Protein AF-0000000068024064 (afdb_homodimer)

InterPro domains:
  IPR000999 Ribonuclease III domain [PS50142] (36-154)
  IPR000999 Ribonuclease III domain [SM00535] (51-174)
  IPR036389 Ribonuclease III, endonuclease domain superfamily [G3DSA:1.10.1520.10] (34-170)
  IPR036389 Ribonuclease III, endonuclease domain superfamily [SSF69065] (30-166)

Nearest PDB structures (foldseek):
  9h4a-assembly1_B  TM=9.787E-01  e=4.743E-10  Arabidopsis thaliana
  7r97-assembly1_B  TM=9.201E-01  e=1.479E-05  Escherichia coli K-12
  3o2r-assembly2_D  TM=9.451E-01  e=2.773E-05  Campylobacter jejuni subsp. jejuni NCTC 11168 = ATCC 700819
  3n3w-assembly1_B  TM=8.745E-01  e=3.531E-05  Campylobacter jejuni subsp. jejuni NCTC 11168 = ATCC 700819
  9asq-assembly1_A  TM=8.876E-01  e=2.370E-03  Homo sapiens

Structure (mmCIF, N/CA/C/O backbone):
data_AF-0000000068024064-model_v1
#
loop_
_entity.id
_entity.type
_entity.pdbx_description
1 polymer 'RNase III domain-containing protein'
#
loop_
_atom_site.group_PDB
_atom_site.id
_atom_site.type_symbol
_atom_site.label_atom_id
_atom_site.label_alt_id
_atom_site.label_comp_id
_atom_site.label_asym_id
_atom_site.label_entity_id
_atom_site.label_seq_id
_atom_site.pdbx_PDB_ins_code
_atom_site.Cartn_x
_atom_site.Cartn_y
_atom_site.Cartn_z
_atom_site.occupancy
_atom_site.B_iso_or_equiv
_atom_site.auth_seq_id
_atom_site.auth_comp_id
_atom_site.auth_asym_id
_atom_site.auth_atom_id
_atom_site.pdbx_PDB_model_num
ATOM 1 N N . MET A 1 1 ? 85.125 -60.031 -12.445 1 36.28 1 MET A N 1
ATOM 2 C CA . MET A 1 1 ? 84.125 -59.438 -13.328 1 36.28 1 MET A CA 1
ATOM 3 C C . MET A 1 1 ? 82.938 -58.875 -12.523 1 36.28 1 MET A C 1
ATOM 5 O O . MET A 1 1 ? 82.438 -59.531 -11.625 1 36.28 1 MET A O 1
ATOM 9 N N . ALA A 1 2 ? 82.812 -57.469 -12.523 1 50.16 2 ALA A N 1
ATOM 10 C CA . ALA A 1 2 ? 82 -56.5 -11.805 1 50.16 2 ALA A CA 1
ATOM 11 C C . ALA A 1 2 ? 80.5 -56.781 -12.023 1 50.16 2 ALA A C 1
ATOM 13 O O . ALA A 1 2 ? 80.062 -57 -13.156 1 50.16 2 ALA A O 1
ATOM 14 N N . PRO A 1 3 ? 79.812 -57.406 -11.039 1 52.31 3 PRO A N 1
ATOM 15 C CA . PRO A 1 3 ? 78.375 -57.781 -11.289 1 52.31 3 PRO A CA 1
ATOM 16 C C . PRO A 1 3 ? 77.562 -56.625 -11.773 1 52.31 3 PRO A C 1
ATOM 18 O O . PRO A 1 3 ? 77.812 -55.469 -11.414 1 52.31 3 PRO A O 1
ATOM 21 N N . PRO A 1 4 ? 76.938 -56.688 -12.969 1 53.16 4 PRO A N 1
ATOM 22 C CA . PRO A 1 4 ? 76.312 -55.531 -13.547 1 53.16 4 PRO A CA 1
ATOM 23 C C . PRO A 1 4 ? 75.188 -54.969 -12.641 1 53.16 4 PRO A C 1
ATOM 25 O O . PRO A 1 4 ? 74.625 -55.688 -11.797 1 53.16 4 PRO A O 1
ATOM 28 N N . PRO A 1 5 ? 75 -53.625 -12.508 1 53.84 5 PRO A N 1
ATOM 29 C CA . PRO A 1 5 ? 74.125 -52.906 -11.602 1 53.84 5 PRO A CA 1
ATOM 30 C C . PRO A 1 5 ? 72.688 -53.219 -11.844 1 53.84 5 PRO A C 1
ATOM 32 O O . PRO A 1 5 ? 72.312 -53.625 -12.945 1 53.84 5 PRO A O 1
ATOM 35 N N . PRO A 1 6 ? 71.875 -53.469 -10.766 1 49.31 6 PRO A N 1
ATOM 36 C CA . PRO A 1 6 ? 70.5 -53.875 -10.867 1 49.31 6 PRO A CA 1
ATOM 37 C C . PRO A 1 6 ? 69.688 -52.875 -11.672 1 49.31 6 PRO A C 1
ATOM 39 O O . PRO A 1 6 ? 70 -51.719 -11.742 1 49.31 6 PRO A O 1
ATOM 42 N N . ALA A 1 7 ? 68.812 -53.344 -12.617 1 45.72 7 ALA A N 1
ATOM 43 C CA . ALA A 1 7 ? 67.938 -52.656 -13.57 1 45.72 7 ALA A CA 1
ATOM 44 C C . ALA A 1 7 ? 66.938 -51.781 -12.852 1 45.72 7 ALA A C 1
ATOM 46 O O . ALA A 1 7 ? 66.375 -52.188 -11.82 1 45.72 7 ALA A O 1
ATOM 47 N N . THR A 1 8 ? 67.062 -50.469 -12.938 1 46.19 8 THR A N 1
ATOM 48 C CA . THR A 1 8 ? 66.125 -49.438 -12.414 1 46.19 8 THR A CA 1
ATOM 49 C C . THR A 1 8 ? 64.75 -49.594 -12.945 1 46.19 8 THR A C 1
ATOM 51 O O . THR A 1 8 ? 64.5 -49.625 -14.156 1 46.19 8 THR A O 1
ATOM 54 N N . THR A 1 9 ? 63.844 -50.375 -12.266 1 42.69 9 THR A N 1
ATOM 55 C CA . THR A 1 9 ? 62.438 -50.531 -12.641 1 42.69 9 THR A CA 1
ATOM 56 C C . THR A 1 9 ? 61.75 -49.156 -12.703 1 42.69 9 THR A C 1
ATOM 58 O O . THR A 1 9 ? 61.781 -48.406 -11.742 1 42.69 9 THR A O 1
ATOM 61 N N . THR A 1 10 ? 61.625 -48.531 -13.867 1 42.56 10 THR A N 1
ATOM 62 C CA . THR A 1 10 ? 60.875 -47.312 -14.133 1 42.56 10 THR A CA 1
ATOM 63 C C . THR A 1 10 ? 59.406 -47.5 -13.805 1 42.56 10 THR A C 1
ATOM 65 O O . THR A 1 10 ? 58.75 -48.375 -14.344 1 42.56 10 THR A O 1
ATOM 68 N N . LEU A 1 11 ? 58.938 -47.094 -12.609 1 42.16 11 LEU A N 1
ATOM 69 C CA . LEU A 1 11 ? 57.531 -47.062 -12.203 1 42.16 11 LEU A CA 1
ATOM 70 C C . LEU A 1 11 ? 56.719 -46.188 -13.148 1 42.16 11 LEU A C 1
ATOM 72 O O . LEU A 1 11 ? 57 -45 -13.281 1 42.16 11 LEU A O 1
ATOM 76 N N . ALA A 1 12 ? 56.031 -46.719 -14.141 1 40.91 12 ALA A N 1
ATOM 77 C CA . ALA A 1 12 ? 55.062 -46 -14.992 1 40.91 12 ALA A CA 1
ATOM 78 C C . ALA A 1 12 ? 53.906 -45.438 -14.164 1 40.91 12 ALA A C 1
ATOM 80 O O . ALA A 1 12 ? 53.188 -46.188 -13.492 1 40.91 12 ALA A O 1
ATOM 81 N N . ALA A 1 13 ? 53.969 -44.156 -13.672 1 41.28 13 ALA A N 1
ATOM 82 C CA . ALA A 1 13 ? 52.844 -43.469 -13.062 1 41.28 13 ALA A CA 1
ATOM 83 C C . ALA A 1 13 ? 51.656 -43.375 -14.023 1 41.28 13 ALA A C 1
ATOM 85 O O . ALA A 1 13 ? 51.75 -42.75 -15.078 1 41.28 13 ALA A O 1
ATOM 86 N N . ALA A 1 14 ? 50.781 -44.406 -14.047 1 42.81 14 ALA A N 1
ATOM 87 C CA . ALA A 1 14 ? 49.5 -44.281 -14.766 1 42.81 14 ALA A CA 1
ATOM 88 C C . ALA A 1 14 ? 48.75 -43.031 -14.281 1 42.81 14 ALA A C 1
ATOM 90 O O . ALA A 1 14 ? 48.438 -42.938 -13.094 1 42.81 14 ALA A O 1
ATOM 91 N N . LEU A 1 15 ? 48.844 -41.844 -14.922 1 43.59 15 LEU A N 1
ATOM 92 C CA . LEU A 1 15 ? 48.031 -40.656 -14.742 1 43.59 15 LEU A CA 1
ATOM 93 C C . LEU A 1 15 ? 46.531 -41 -14.898 1 43.59 15 LEU A C 1
ATOM 95 O O . LEU A 1 15 ? 46.094 -41.375 -15.992 1 43.59 15 LEU A O 1
ATOM 99 N N . LEU A 1 16 ? 45.906 -41.625 -13.891 1 42.72 16 LEU A N 1
ATOM 100 C CA . LEU A 1 16 ? 44.438 -41.75 -13.883 1 42.72 16 LEU A CA 1
ATOM 101 C C . LEU A 1 16 ? 43.781 -40.406 -14.125 1 42.72 16 LEU A C 1
ATOM 103 O O . LEU A 1 16 ? 43.906 -39.5 -13.289 1 42.72 16 LEU A O 1
ATOM 107 N N . ILE A 1 17 ? 43.688 -39.938 -15.359 1 45.38 17 ILE A N 1
ATOM 108 C CA . ILE A 1 17 ? 42.844 -38.812 -15.695 1 45.38 17 ILE A CA 1
ATOM 109 C C . ILE A 1 17 ? 41.438 -39.031 -15.133 1 45.38 17 ILE A C 1
ATOM 111 O O . ILE A 1 17 ? 40.719 -39.938 -15.578 1 45.38 17 ILE A O 1
ATOM 115 N N . LEU A 1 18 ? 41.219 -38.812 -13.859 1 46.44 18 LEU A N 1
ATOM 116 C CA . LEU A 1 18 ? 39.844 -38.688 -13.375 1 46.44 18 LEU A CA 1
ATOM 117 C C . LEU A 1 18 ? 39.062 -37.75 -14.281 1 46.44 18 LEU A C 1
ATOM 119 O O . LEU A 1 18 ? 39.312 -36.531 -14.305 1 46.44 18 LEU A O 1
ATOM 123 N N . VAL A 1 19 ? 38.625 -38.188 -15.445 1 44.69 19 VAL A N 1
ATOM 124 C CA . VAL A 1 19 ? 37.594 -37.438 -16.156 1 44.69 19 VAL A CA 1
ATOM 125 C C . VAL A 1 19 ? 36.438 -37.094 -15.219 1 44.69 19 VAL A C 1
ATOM 127 O O . VAL A 1 19 ? 35.781 -37.969 -14.688 1 44.69 19 VAL A O 1
ATOM 130 N N . SER A 1 20 ? 36.594 -36.062 -14.43 1 45.81 20 SER A N 1
ATOM 131 C CA . SER A 1 20 ? 35.375 -35.5 -13.812 1 45.81 20 SER A CA 1
ATOM 132 C C . SER A 1 20 ? 34.219 -35.469 -14.805 1 45.81 20 SER A C 1
ATOM 134 O O . SER A 1 20 ? 34.25 -34.688 -15.758 1 45.81 20 SER A O 1
ATOM 136 N N . VAL A 1 21 ? 33.688 -36.531 -15.094 1 42.31 21 VAL A N 1
ATOM 137 C CA . VAL A 1 21 ? 32.375 -36.438 -15.719 1 42.31 21 VAL A CA 1
ATOM 138 C C . VAL A 1 21 ? 31.516 -35.438 -14.938 1 42.31 21 VAL A C 1
ATOM 140 O O . VAL A 1 21 ? 31.172 -35.688 -13.781 1 42.31 21 VAL A O 1
ATOM 143 N N . SER A 1 22 ? 31.812 -34.156 -15.141 1 44.47 22 SER A N 1
ATOM 144 C CA . SER A 1 22 ? 30.734 -33.281 -14.734 1 44.47 22 SER A CA 1
ATOM 145 C C . SER A 1 22 ? 29.375 -33.844 -15.164 1 44.47 22 SER A C 1
ATOM 147 O O . SER A 1 22 ? 29.094 -33.969 -16.359 1 44.47 22 SER A O 1
ATOM 149 N N . LEU A 1 23 ? 28.969 -34.844 -14.547 1 41.91 23 LEU A N 1
ATOM 150 C CA . LEU A 1 23 ? 27.547 -35.094 -14.719 1 41.91 23 LEU A CA 1
ATOM 151 C C . LEU A 1 23 ? 26.766 -33.781 -14.773 1 41.91 23 LEU A C 1
ATOM 153 O O . LEU A 1 23 ? 26.531 -33.156 -13.742 1 41.91 23 LEU A O 1
ATOM 157 N N . ALA A 1 24 ? 26.984 -33 -15.711 1 45.25 24 ALA A N 1
ATOM 158 C CA . ALA A 1 24 ? 25.891 -32.062 -16.016 1 45.25 24 ALA A CA 1
ATOM 159 C C . ALA A 1 24 ? 24.531 -32.75 -15.93 1 45.25 24 ALA A C 1
ATOM 161 O O . ALA A 1 24 ? 24.156 -33.5 -16.828 1 45.25 24 ALA A O 1
ATOM 162 N N . THR A 1 25 ? 24.188 -33.406 -14.969 1 44.22 25 THR A N 1
ATOM 163 C CA . THR A 1 25 ? 22.766 -33.688 -14.945 1 44.22 25 THR A CA 1
ATOM 164 C C . THR A 1 25 ? 21.969 -32.469 -15.469 1 44.22 25 THR A C 1
ATOM 166 O O . THR A 1 25 ? 21.953 -31.422 -14.852 1 44.22 25 THR A O 1
ATOM 169 N N . GLY A 1 26 ? 22.109 -32.031 -16.641 1 47.12 26 GLY A N 1
ATOM 170 C CA . GLY A 1 26 ? 21.172 -31.141 -17.328 1 47.12 26 GLY A CA 1
ATOM 171 C C . GLY A 1 26 ? 19.75 -31.266 -16.844 1 47.12 26 GLY A C 1
ATOM 172 O O . GLY A 1 26 ? 18.953 -32.031 -17.406 1 47.12 26 GLY A O 1
ATOM 173 N N . LEU A 1 27 ? 19.453 -31.469 -15.617 1 50.78 27 LEU A N 1
ATOM 174 C CA . LEU A 1 27 ? 18.062 -31.578 -15.164 1 50.78 27 LEU A CA 1
ATOM 175 C C . LEU A 1 27 ? 17.156 -30.688 -16 1 50.78 27 LEU A C 1
ATOM 177 O O . LEU A 1 27 ? 17.344 -29.469 -16.062 1 50.78 27 LEU A O 1
ATOM 181 N N . GLU A 1 28 ? 16.703 -31.062 -17.156 1 58.62 28 GLU A N 1
ATOM 182 C CA . GLU A 1 28 ? 15.688 -30.469 -18.016 1 58.62 28 GLU A CA 1
ATOM 183 C C . GLU A 1 28 ? 14.656 -29.703 -17.188 1 58.62 28 GLU A C 1
ATOM 185 O O . GLU A 1 28 ? 14.148 -30.219 -16.188 1 58.62 28 GLU A O 1
ATOM 190 N N . SER A 1 29 ? 14.711 -28.438 -17.266 1 77.44 29 SER A N 1
ATOM 191 C CA . SER A 1 29 ? 13.727 -27.578 -16.609 1 77.44 29 SER A CA 1
ATOM 192 C C . SER A 1 29 ? 12.305 -28.062 -16.891 1 77.44 29 SER A C 1
ATOM 194 O O . SER A 1 29 ? 11.984 -28.453 -18 1 77.44 29 SER A O 1
ATOM 196 N N . SER A 1 30 ? 11.477 -28.453 -15.961 1 88.19 30 SER A N 1
ATOM 197 C CA . SER A 1 30 ? 10.07 -28.828 -16.094 1 88.19 30 SER A CA 1
ATOM 198 C C . SER A 1 30 ? 9.289 -27.766 -16.875 1 88.19 30 SER A C 1
ATOM 200 O O . SER A 1 30 ? 9.75 -26.641 -17.031 1 88.19 30 SER A O 1
ATOM 202 N N . PRO A 1 31 ? 8.258 -28.172 -17.609 1 91.81 31 PRO A N 1
ATOM 203 C CA . PRO A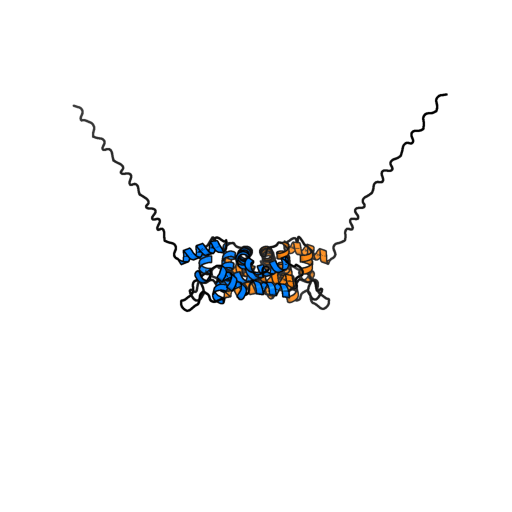 1 31 ? 7.414 -27.203 -18.297 1 91.81 31 PRO A CA 1
ATOM 204 C C . PRO A 1 31 ? 7.02 -26.031 -17.406 1 91.81 31 PRO A C 1
ATOM 206 O O . PRO A 1 31 ? 6.957 -24.891 -17.875 1 91.81 31 PRO A O 1
ATOM 209 N N . PHE A 1 32 ? 6.773 -26.344 -16.156 1 93.81 32 PHE A N 1
ATOM 210 C CA . PHE A 1 32 ? 6.438 -25.281 -15.203 1 93.81 32 PHE A CA 1
ATOM 211 C C . PHE A 1 32 ? 7.613 -24.344 -15.016 1 93.81 32 PHE A C 1
ATOM 213 O O . PHE A 1 32 ? 7.441 -23.109 -15.008 1 93.81 32 PHE A O 1
ATOM 220 N N . ASP A 1 33 ? 8.844 -24.781 -14.898 1 93.5 33 ASP A N 1
ATOM 221 C CA . ASP A 1 33 ? 10.031 -23.953 -14.742 1 93.5 33 ASP A CA 1
ATOM 222 C C . ASP A 1 33 ? 10.273 -23.094 -15.969 1 93.5 33 ASP A C 1
ATOM 224 O O . ASP A 1 33 ? 10.672 -21.922 -15.852 1 93.5 33 ASP A O 1
ATOM 228 N N . ALA A 1 34 ? 9.992 -23.672 -17.078 1 94.62 34 ALA A N 1
ATOM 229 C CA . ALA A 1 34 ? 10.141 -22.922 -18.312 1 94.62 34 ALA A CA 1
ATOM 230 C C . ALA A 1 34 ? 9.109 -21.797 -18.406 1 94.62 34 ALA A C 1
ATOM 232 O O . ALA A 1 34 ? 9.422 -20.703 -18.859 1 94.62 34 ALA A O 1
ATOM 233 N N . ALA A 1 35 ? 7.918 -22.109 -18 1 95.88 35 ALA A N 1
ATOM 234 C CA . ALA A 1 35 ? 6.859 -21.109 -17.984 1 95.88 35 ALA A CA 1
ATOM 235 C C . ALA A 1 35 ? 7.191 -19.969 -17.031 1 95.88 35 ALA A C 1
ATOM 237 O O . ALA A 1 35 ? 6.941 -18.797 -17.344 1 95.88 35 ALA A O 1
ATOM 238 N N . LEU A 1 36 ? 7.797 -20.297 -15.898 1 97 36 LEU A N 1
ATOM 239 C CA . LEU A 1 36 ? 8.203 -19.281 -14.93 1 97 36 LEU A CA 1
ATOM 240 C C . LEU A 1 36 ? 9.297 -18.391 -15.508 1 97 36 LEU A C 1
ATOM 242 O O . LEU A 1 36 ? 9.289 -17.172 -15.297 1 97 36 LEU A O 1
ATOM 246 N N . ALA A 1 37 ? 10.219 -18.984 -16.219 1 95.38 37 ALA A N 1
ATOM 247 C CA . ALA A 1 37 ? 11.297 -18.219 -16.844 1 95.38 37 ALA A CA 1
ATOM 248 C C . ALA A 1 37 ? 10.742 -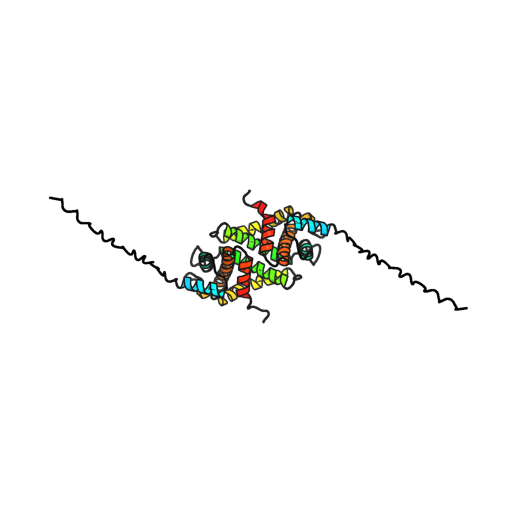17.25 -17.875 1 95.38 37 ALA A C 1
ATOM 250 O O . ALA A 1 37 ? 11.172 -16.094 -17.938 1 95.38 37 ALA A O 1
ATOM 251 N N . ALA A 1 38 ? 9.82 -17.734 -18.641 1 95.44 38 ALA A N 1
ATOM 252 C CA . ALA A 1 38 ? 9.188 -16.891 -19.641 1 95.44 38 ALA A CA 1
ATOM 253 C C . ALA A 1 38 ? 8.43 -15.734 -19 1 95.44 38 ALA A C 1
ATOM 255 O O . ALA A 1 38 ? 8.438 -14.609 -19.516 1 95.44 38 ALA A O 1
ATOM 256 N N . LEU A 1 39 ? 7.781 -16 -17.891 1 96.5 39 LEU A N 1
ATOM 257 C CA . LEU A 1 39 ? 7.023 -14.984 -17.172 1 96.5 39 LEU A CA 1
ATOM 258 C C . LEU A 1 39 ? 7.941 -13.875 -16.656 1 96.5 39 LEU A C 1
ATOM 260 O O . LEU A 1 39 ? 7.594 -12.695 -16.734 1 96.5 39 LEU A O 1
ATOM 264 N N . GLN A 1 40 ? 9.117 -14.227 -16.156 1 97 40 GLN A N 1
ATOM 265 C CA . GLN A 1 40 ? 10.086 -13.242 -15.695 1 97 40 GLN A CA 1
ATOM 266 C C . GLN A 1 40 ? 10.453 -12.266 -16.812 1 97 40 GLN A C 1
ATOM 268 O O . GLN A 1 40 ? 10.594 -11.062 -16.578 1 97 40 GLN A O 1
ATOM 273 N N . GLY A 1 41 ? 10.57 -12.828 -18.031 1 94.56 41 GLY A N 1
ATOM 274 C CA . GLY A 1 41 ? 10.82 -11.977 -19.188 1 94.56 41 GLY A CA 1
ATOM 275 C C . GLY A 1 41 ? 9.68 -11.023 -19.484 1 94.56 41 GLY A C 1
ATOM 276 O O . GLY A 1 41 ? 9.914 -9.844 -19.766 1 94.56 41 GLY A O 1
ATOM 277 N N . ARG A 1 42 ? 8.477 -11.422 -19.359 1 93.62 42 ARG A N 1
ATOM 278 C CA . ARG A 1 42 ? 7.289 -10.625 -19.672 1 93.62 42 ARG A CA 1
ATOM 279 C C . ARG A 1 42 ? 7.105 -9.508 -18.656 1 93.62 42 ARG A C 1
ATOM 281 O O . ARG A 1 42 ? 6.664 -8.406 -19.016 1 93.62 42 ARG A O 1
ATOM 288 N N . ILE A 1 43 ? 7.465 -9.781 -17.375 1 94.38 43 ILE A N 1
ATOM 289 C CA . ILE A 1 43 ? 7.203 -8.781 -16.344 1 94.38 43 ILE A CA 1
ATOM 290 C C . ILE A 1 43 ? 8.438 -7.898 -16.156 1 94.38 43 ILE A C 1
ATOM 292 O O . ILE A 1 43 ? 8.383 -6.891 -15.453 1 94.38 43 ILE A O 1
ATOM 296 N N . GLY A 1 44 ? 9.547 -8.266 -16.828 1 94.94 44 GLY A N 1
ATOM 297 C CA . GLY A 1 44 ? 10.758 -7.465 -16.766 1 94.94 44 GLY A CA 1
ATOM 298 C C . GLY A 1 44 ? 11.43 -7.492 -15.406 1 94.94 44 GLY A C 1
ATOM 299 O O . GLY A 1 44 ? 11.922 -6.469 -14.93 1 94.94 44 GLY A O 1
ATOM 300 N N . TYR A 1 45 ? 11.32 -8.602 -14.727 1 97.62 45 TYR A N 1
ATOM 301 C CA . TYR A 1 45 ? 11.922 -8.75 -13.406 1 97.62 45 TYR A CA 1
ATOM 302 C C . TYR A 1 45 ? 12.539 -10.141 -13.25 1 97.62 45 TYR A C 1
ATOM 304 O O . TYR A 1 45 ? 11.867 -11.148 -13.461 1 97.62 45 TYR A O 1
ATOM 312 N N . ALA A 1 46 ? 13.789 -10.203 -12.859 1 97.31 46 ALA A N 1
ATOM 313 C CA . ALA A 1 46 ? 14.492 -11.461 -12.609 1 97.31 46 ALA A CA 1
ATOM 314 C C . ALA A 1 46 ? 14.586 -11.742 -11.117 1 97.31 46 ALA A C 1
ATOM 316 O O . ALA A 1 46 ? 15.289 -11.039 -10.391 1 97.31 46 ALA A O 1
ATOM 317 N N . PHE A 1 47 ? 13.961 -12.797 -10.727 1 98 47 PHE A N 1
ATOM 318 C CA . PHE A 1 47 ? 13.914 -13.141 -9.305 1 98 47 PHE A CA 1
ATOM 319 C C . PHE A 1 47 ? 15.266 -13.656 -8.836 1 98 47 PHE A C 1
ATOM 321 O O . PHE A 1 47 ? 15.891 -14.477 -9.508 1 98 47 PHE A O 1
ATOM 328 N N . GLN A 1 48 ? 15.656 -13.195 -7.68 1 96.75 48 GLN A N 1
ATOM 329 C CA . GLN A 1 48 ? 16.812 -13.773 -6.992 1 96.75 48 GLN A CA 1
ATOM 330 C C . GLN A 1 48 ? 16.453 -15.117 -6.363 1 96.75 48 GLN A C 1
ATOM 332 O O . GLN A 1 48 ? 17.266 -16.047 -6.363 1 96.75 48 GLN A O 1
ATOM 337 N N . SER A 1 49 ? 15.242 -15.203 -5.824 1 94.19 49 SER A N 1
ATOM 338 C CA . SER A 1 49 ? 14.68 -16.438 -5.273 1 94.19 49 SER A CA 1
ATOM 339 C C . SER A 1 49 ? 13.531 -16.953 -6.133 1 94.19 49 SER A C 1
ATOM 341 O O . SER A 1 49 ? 12.375 -16.578 -5.922 1 94.19 49 SER A O 1
ATOM 343 N N . PRO A 1 50 ? 13.883 -17.891 -6.957 1 93.88 50 PRO A N 1
ATOM 344 C CA . PRO A 1 50 ? 12.836 -18.391 -7.852 1 93.88 50 PRO A CA 1
ATOM 345 C C . PRO A 1 50 ? 11.672 -19.016 -7.102 1 93.88 50 PRO A C 1
ATOM 347 O O . PRO A 1 50 ? 10.562 -19.125 -7.645 1 93.88 50 PRO A O 1
ATOM 350 N N . ASP A 1 51 ? 11.93 -19.406 -5.875 1 95.75 51 ASP A N 1
ATOM 351 C CA . ASP A 1 51 ? 10.891 -20.062 -5.086 1 95.75 51 ASP A CA 1
ATOM 352 C C . ASP A 1 51 ? 9.742 -19.094 -4.793 1 95.75 51 ASP A C 1
ATOM 354 O O . ASP A 1 51 ? 8.586 -19.516 -4.691 1 95.75 51 ASP A O 1
ATOM 358 N N . LEU A 1 52 ? 10.086 -17.812 -4.66 1 97.75 52 LEU A N 1
ATOM 359 C CA . LEU A 1 52 ? 9.047 -16.812 -4.465 1 97.75 52 LEU A CA 1
ATOM 360 C C . LEU A 1 52 ? 8.094 -16.781 -5.652 1 97.75 52 LEU A C 1
ATOM 362 O O . LEU A 1 52 ? 6.871 -16.719 -5.477 1 97.75 52 LEU A O 1
ATOM 366 N N . LEU A 1 53 ? 8.695 -16.859 -6.844 1 98.19 53 LEU A N 1
ATOM 367 C CA . LEU A 1 53 ? 7.879 -16.844 -8.055 1 98.19 53 LEU A CA 1
ATOM 368 C C . LEU A 1 53 ? 7.043 -18.109 -8.156 1 98.19 53 LEU A C 1
ATOM 370 O O . LEU A 1 53 ? 5.867 -18.062 -8.523 1 98.19 53 LEU A O 1
ATOM 374 N N . ARG A 1 54 ? 7.629 -19.219 -7.848 1 97.88 54 ARG A N 1
ATOM 375 C CA . ARG A 1 54 ? 6.91 -20.5 -7.84 1 97.88 54 ARG A CA 1
ATOM 376 C C . ARG A 1 54 ? 5.703 -20.438 -6.91 1 97.88 54 ARG A C 1
ATOM 378 O O . ARG A 1 54 ? 4.598 -20.828 -7.293 1 97.88 54 ARG A O 1
ATOM 385 N N . ARG A 1 55 ? 5.949 -19.922 -5.77 1 98.19 55 ARG A N 1
ATOM 386 C CA . ARG A 1 55 ? 4.879 -19.797 -4.785 1 98.19 55 ARG A CA 1
ATOM 387 C C . ARG A 1 55 ? 3.789 -18.859 -5.273 1 98.19 55 ARG A C 1
ATOM 389 O O . ARG A 1 55 ? 2.598 -19.141 -5.125 1 98.19 55 ARG A O 1
ATOM 396 N N . ALA A 1 56 ? 4.16 -17.75 -5.836 1 98.75 56 ALA A N 1
ATOM 397 C CA . ALA A 1 56 ? 3.207 -16.766 -6.348 1 98.75 56 ALA A CA 1
ATOM 398 C C . ALA A 1 56 ? 2.311 -17.375 -7.422 1 98.75 56 ALA A C 1
ATOM 400 O O . ALA A 1 56 ? 1.145 -16.984 -7.555 1 98.75 56 ALA A O 1
ATOM 401 N N . MET A 1 57 ? 2.875 -18.359 -8.141 1 98.75 57 MET A N 1
ATOM 402 C CA . MET A 1 57 ? 2.141 -18.969 -9.242 1 98.75 57 MET A CA 1
ATOM 403 C C . MET A 1 57 ? 1.504 -20.281 -8.805 1 98.75 57 MET A C 1
ATOM 405 O O . MET A 1 57 ? 1.205 -21.141 -9.641 1 98.75 57 MET A O 1
ATOM 409 N N . THR A 1 58 ? 1.332 -20.406 -7.566 1 98.69 58 THR A N 1
ATOM 410 C CA . THR A 1 58 ? 0.652 -21.562 -7.023 1 98.69 58 THR A CA 1
ATOM 411 C C . THR A 1 58 ? -0.611 -21.156 -6.273 1 98.69 58 THR A C 1
ATOM 413 O O . THR A 1 58 ? -0.542 -20.438 -5.281 1 98.69 58 THR A O 1
ATOM 416 N N . HIS A 1 59 ? -1.735 -21.562 -6.777 1 98.69 59 HIS A N 1
ATOM 417 C CA . HIS A 1 59 ? -3.027 -21.266 -6.164 1 98.69 59 HIS A CA 1
ATOM 418 C C . HIS A 1 59 ? -3.291 -22.188 -4.977 1 98.69 59 HIS A C 1
ATOM 420 O O . HIS A 1 59 ? -2.773 -23.312 -4.926 1 98.69 59 HIS A O 1
ATOM 426 N N . ALA A 1 60 ? -4.156 -21.734 -4.043 1 97.75 60 ALA A N 1
ATOM 427 C CA . ALA A 1 60 ? -4.438 -22.469 -2.811 1 97.75 60 ALA A CA 1
ATOM 428 C C . ALA A 1 60 ? -5.125 -23.797 -3.107 1 97.75 60 ALA A C 1
ATOM 430 O O . ALA A 1 60 ? -5.066 -24.719 -2.301 1 97.75 60 ALA A O 1
ATOM 431 N N . SER A 1 61 ? -5.832 -23.953 -4.254 1 97.88 61 SER A N 1
ATOM 432 C CA . SER A 1 61 ? -6.461 -25.203 -4.641 1 97.88 61 SER A CA 1
ATOM 433 C C . SER A 1 61 ? -5.422 -26.281 -4.934 1 97.88 61 SER A C 1
ATOM 435 O O . SER A 1 61 ? -5.727 -27.469 -4.887 1 97.88 61 SER A O 1
ATOM 437 N N . TYR A 1 62 ? -4.211 -25.875 -5.27 1 98 62 TYR A N 1
ATOM 438 C CA . TYR A 1 62 ? -3.158 -26.797 -5.688 1 98 62 TYR A CA 1
ATOM 439 C C . TYR A 1 62 ? -2.301 -27.219 -4.504 1 98 62 TYR A C 1
ATOM 441 O O . TYR A 1 62 ? -1.914 -28.375 -4.395 1 98 62 TYR A O 1
ATOM 449 N N . SER A 1 63 ? -2.012 -26.25 -3.654 1 96.94 63 SER A N 1
ATOM 450 C CA . SER A 1 63 ? -1.111 -26.516 -2.539 1 96.94 63 SER A CA 1
ATOM 451 C C . SER A 1 63 ? -1.373 -25.578 -1.374 1 96.94 63 SER A C 1
ATOM 453 O O . SER A 1 63 ? -1.821 -24.438 -1.576 1 96.94 63 SER A O 1
ATOM 455 N N . ARG A 1 64 ? -0.951 -25.984 -0.163 1 94.31 64 ARG A N 1
ATOM 456 C CA . ARG A 1 64 ? -1.007 -25.125 1.013 1 94.31 64 ARG A CA 1
ATOM 457 C C . ARG A 1 64 ? 0.078 -24.047 0.958 1 94.31 64 ARG A C 1
ATOM 459 O O . ARG A 1 64 ? -0.089 -22.953 1.511 1 94.31 64 ARG A O 1
ATOM 466 N N . GLU A 1 65 ? 1.17 -24.438 0.392 1 95.25 65 GLU A N 1
ATOM 467 C CA . GLU A 1 65 ? 2.209 -23.453 0.109 1 95.25 65 GLU A CA 1
ATOM 468 C C . GLU A 1 65 ? 1.887 -22.656 -1.151 1 95.25 65 GLU A C 1
ATOM 470 O O . GLU A 1 65 ? 2.225 -23.078 -2.26 1 95.25 65 GLU A O 1
ATOM 475 N N . ASN A 1 66 ? 1.144 -21.609 -0.997 1 98.12 66 ASN A N 1
ATOM 476 C CA . ASN A 1 66 ? 0.579 -20.875 -2.123 1 98.12 66 ASN A CA 1
ATOM 477 C C . ASN A 1 66 ? 0.839 -19.375 -2.002 1 98.12 66 ASN A C 1
ATOM 479 O O . ASN A 1 66 ? 1.57 -18.938 -1.111 1 98.12 66 ASN A O 1
ATOM 483 N N . GLY A 1 67 ? 0.245 -18.594 -2.877 1 98.44 67 GLY A N 1
ATOM 484 C CA . GLY A 1 67 ? 0.607 -17.203 -3.016 1 98.44 67 GLY A CA 1
ATOM 485 C C . GLY A 1 67 ? -0.3 -16.266 -2.234 1 98.44 67 GLY A C 1
ATOM 486 O O . GLY A 1 67 ? -0.208 -15.047 -2.367 1 98.44 67 GLY A O 1
ATOM 487 N N . ARG A 1 68 ? -1.176 -16.766 -1.351 1 98.69 68 ARG A N 1
ATOM 488 C CA . ARG A 1 68 ? -2.215 -15.953 -0.734 1 98.69 68 ARG A CA 1
ATOM 489 C C . ARG A 1 68 ? -1.607 -14.875 0.154 1 98.69 68 ARG A C 1
ATOM 491 O O . ARG A 1 68 ? -2.078 -13.734 0.164 1 98.69 68 ARG A O 1
ATOM 498 N N . ALA A 1 69 ? -0.583 -15.266 0.925 1 98.69 69 ALA A N 1
ATOM 499 C CA . ALA A 1 69 ? 0.062 -14.281 1.794 1 98.69 69 ALA A CA 1
ATOM 500 C C . ALA A 1 69 ? 0.771 -13.211 0.975 1 98.69 69 ALA A C 1
ATOM 502 O O . ALA A 1 69 ? 0.705 -12.023 1.306 1 98.69 69 ALA A O 1
ATOM 503 N N . LEU A 1 70 ? 1.413 -13.578 -0.096 1 98.88 70 LEU A N 1
ATOM 504 C CA . LEU A 1 70 ? 2.072 -12.648 -1.002 1 98.88 70 LEU A CA 1
ATOM 505 C C . LEU A 1 70 ? 1.062 -11.703 -1.641 1 98.88 70 LEU A C 1
ATOM 507 O O . LEU A 1 70 ? 1.36 -10.523 -1.867 1 98.88 70 LEU A O 1
ATOM 511 N N . ALA A 1 71 ? -0.149 -12.227 -1.901 1 98.94 71 ALA A N 1
ATOM 512 C CA . ALA A 1 71 ? -1.188 -11.43 -2.547 1 98.94 71 ALA A CA 1
ATOM 513 C C . ALA A 1 71 ? -1.653 -10.297 -1.638 1 98.94 71 ALA A C 1
ATOM 515 O O . ALA A 1 71 ? -2.033 -9.219 -2.115 1 98.94 71 ALA A O 1
ATOM 516 N N . VAL A 1 72 ? -1.577 -10.5 -0.325 1 98.81 72 VAL A N 1
ATOM 517 C CA . VAL A 1 72 ? -1.923 -9.445 0.62 1 98.81 72 VAL A CA 1
ATOM 518 C C . VAL A 1 72 ? -1.002 -8.25 0.413 1 98.81 72 VAL A C 1
ATOM 520 O O . VAL A 1 72 ? -1.47 -7.117 0.26 1 98.81 72 VAL A O 1
ATOM 523 N N . LEU A 1 73 ? 0.253 -8.555 0.372 1 98.75 73 LEU A N 1
ATOM 524 C CA . LEU A 1 73 ? 1.251 -7.516 0.138 1 98.75 73 LEU A CA 1
ATOM 525 C C . LEU A 1 73 ? 1.081 -6.898 -1.247 1 98.75 73 LEU A C 1
ATOM 527 O O . LEU A 1 73 ? 1.121 -5.676 -1.396 1 98.75 73 LEU A O 1
ATOM 531 N N . GLY A 1 74 ? 0.888 -7.723 -2.242 1 98.81 74 GLY A N 1
ATOM 532 C CA . GLY A 1 74 ? 0.751 -7.242 -3.607 1 98.81 74 GLY A CA 1
ATOM 533 C C . GLY A 1 74 ? -0.41 -6.285 -3.789 1 98.81 74 GLY A C 1
ATOM 534 O O . GLY A 1 74 ? -0.297 -5.293 -4.516 1 98.81 74 GLY A O 1
ATOM 535 N N . LEU A 1 75 ? -1.507 -6.602 -3.127 1 98.62 75 LEU A N 1
ATOM 536 C CA . LEU A 1 75 ? -2.67 -5.727 -3.217 1 98.62 75 LEU A CA 1
ATOM 537 C C . LEU A 1 75 ? -2.377 -4.367 -2.588 1 98.62 75 LEU A C 1
ATOM 539 O O . LEU A 1 75 ? -2.658 -3.328 -3.189 1 98.62 75 LEU A O 1
ATOM 543 N N . ALA A 1 76 ? -1.818 -4.375 -1.425 1 98.5 76 ALA A N 1
ATOM 544 C CA . ALA A 1 76 ? -1.495 -3.127 -0.737 1 98.5 76 ALA A CA 1
ATOM 545 C C . ALA A 1 76 ? -0.51 -2.291 -1.549 1 98.5 76 ALA A C 1
ATOM 547 O O . ALA A 1 76 ? -0.66 -1.072 -1.654 1 98.5 76 ALA A O 1
ATOM 548 N N . ALA A 1 77 ? 0.471 -2.939 -2.139 1 98.69 77 ALA A N 1
ATOM 549 C CA . ALA A 1 77 ? 1.466 -2.244 -2.951 1 98.69 77 ALA A CA 1
ATOM 550 C C . ALA A 1 77 ? 0.829 -1.636 -4.199 1 98.69 77 ALA A C 1
ATOM 552 O O . ALA A 1 77 ? 1.151 -0.508 -4.578 1 98.69 77 ALA A O 1
ATOM 553 N N . ALA A 1 78 ? -0.065 -2.35 -4.816 1 98.56 78 ALA A N 1
ATOM 554 C CA . ALA A 1 78 ? -0.747 -1.853 -6.008 1 98.56 78 ALA A CA 1
ATOM 555 C C . ALA A 1 78 ? -1.619 -0.645 -5.68 1 98.56 78 ALA A C 1
ATOM 557 O O . ALA A 1 78 ? -1.646 0.333 -6.43 1 98.56 78 ALA A O 1
ATOM 558 N N . GLU A 1 79 ? -2.303 -0.738 -4.562 1 98.38 79 GLU A N 1
ATOM 559 C CA . GLU A 1 79 ? -3.154 0.37 -4.145 1 98.38 79 GLU A CA 1
ATOM 560 C C . GLU A 1 79 ? -2.328 1.617 -3.84 1 98.38 79 GLU A C 1
ATOM 562 O O . GLU A 1 79 ? -2.703 2.727 -4.227 1 98.38 79 GLU A O 1
ATOM 567 N N . SER A 1 80 ? -1.244 1.402 -3.164 1 98.5 80 SER A N 1
ATOM 568 C CA . SER A 1 80 ? -0.344 2.51 -2.861 1 98.5 80 SER A CA 1
ATOM 569 C C . SER A 1 80 ? 0.215 3.133 -4.137 1 98.5 80 SER A C 1
ATOM 571 O O . SER A 1 80 ? 0.275 4.355 -4.262 1 98.5 80 SER A O 1
ATOM 573 N N . ALA A 1 81 ? 0.58 2.312 -5.062 1 98.31 81 ALA A N 1
ATOM 574 C CA . ALA A 1 81 ? 1.112 2.783 -6.336 1 98.31 81 ALA A CA 1
ATOM 575 C C . ALA A 1 81 ? 0.072 3.602 -7.098 1 98.31 81 ALA A C 1
ATOM 577 O O . ALA A 1 81 ? 0.383 4.668 -7.633 1 98.31 81 ALA A O 1
ATOM 578 N N . ALA A 1 82 ? -1.129 3.119 -7.117 1 97.94 82 ALA A N 1
ATOM 579 C CA . ALA A 1 82 ? -2.209 3.791 -7.836 1 97.94 82 ALA A CA 1
ATOM 580 C C . ALA A 1 82 ? -2.541 5.137 -7.191 1 97.94 82 ALA A C 1
ATOM 582 O O . ALA A 1 82 ? -2.732 6.133 -7.891 1 97.94 82 ALA A O 1
ATOM 583 N N . ALA A 1 83 ? -2.602 5.141 -5.883 1 98.44 83 ALA A N 1
ATOM 584 C CA . ALA A 1 83 ? -2.873 6.387 -5.168 1 98.44 83 ALA A CA 1
ATOM 585 C C . ALA A 1 83 ? -1.767 7.41 -5.414 1 98.44 83 ALA A C 1
ATOM 587 O O . ALA A 1 83 ? -2.043 8.594 -5.637 1 98.44 83 ALA A O 1
ATOM 588 N N . LEU A 1 84 ? -0.546 6.965 -5.367 1 98.56 84 LEU A N 1
ATOM 589 C CA . LEU A 1 84 ? 0.586 7.852 -5.605 1 98.56 84 LEU A CA 1
ATOM 590 C C . LEU A 1 84 ? 0.521 8.453 -7.004 1 98.56 84 LEU A C 1
ATOM 592 O O . LEU A 1 84 ? 0.729 9.656 -7.18 1 98.56 84 LEU A O 1
ATOM 596 N N . ARG A 1 85 ? 0.24 7.609 -7.93 1 97.5 85 ARG A N 1
ATOM 597 C CA . ARG A 1 85 ? 0.151 8.102 -9.297 1 97.5 85 ARG A CA 1
ATOM 598 C C . ARG A 1 85 ? -0.976 9.117 -9.445 1 97.5 85 ARG A C 1
ATOM 600 O O . ARG A 1 85 ? -0.825 10.125 -10.141 1 97.5 85 ARG A O 1
ATOM 607 N N . ALA A 1 86 ? -2.127 8.836 -8.859 1 97.81 86 ALA A N 1
ATOM 608 C CA . ALA A 1 86 ? -3.258 9.758 -8.914 1 97.81 86 ALA A CA 1
ATOM 609 C C . ALA A 1 86 ? -2.883 11.125 -8.352 1 97.81 86 ALA A C 1
ATOM 611 O O . ALA A 1 86 ? -3.188 12.156 -8.945 1 97.81 86 ALA A O 1
ATOM 612 N N . LEU A 1 87 ? -2.166 11.125 -7.219 1 98.12 87 LEU A N 1
ATOM 613 C CA . LEU A 1 87 ? -1.795 12.375 -6.551 1 98.12 87 LEU A CA 1
ATOM 614 C C . LEU A 1 87 ? -0.651 13.062 -7.289 1 98.12 87 LEU A C 1
ATOM 616 O O . LEU A 1 87 ? -0.522 14.289 -7.238 1 98.12 87 LEU A O 1
ATOM 620 N N . ALA A 1 88 ? 0.166 12.266 -7.953 1 96.38 88 ALA A N 1
ATOM 621 C CA . ALA A 1 88 ? 1.21 12.836 -8.797 1 96.38 88 ALA A CA 1
ATOM 622 C C . ALA A 1 88 ? 0.608 13.547 -10.008 1 96.38 88 ALA A C 1
ATOM 624 O O . ALA A 1 88 ? 1.117 14.586 -10.445 1 96.38 88 ALA A O 1
ATOM 625 N N . ALA A 1 89 ? -0.459 12.969 -10.516 1 96 89 ALA A N 1
ATOM 626 C CA . ALA A 1 89 ? -1.13 13.539 -11.68 1 96 89 ALA A CA 1
ATOM 627 C C . ALA A 1 89 ? -1.942 14.773 -11.297 1 96 89 ALA A C 1
ATOM 629 O O . ALA A 1 89 ? -2.051 15.719 -12.078 1 96 89 ALA A O 1
ATOM 630 N N . ASP A 1 90 ? -2.531 14.742 -10.117 1 97 90 ASP A N 1
ATOM 631 C CA . ASP A 1 90 ? -3.336 15.836 -9.586 1 97 90 ASP A CA 1
ATOM 632 C C . ASP A 1 90 ? -3.176 15.953 -8.07 1 97 90 ASP A C 1
ATOM 634 O O . ASP A 1 90 ? -3.895 15.297 -7.316 1 97 90 ASP A O 1
ATOM 638 N N . ARG A 1 91 ? -2.426 16.875 -7.621 1 94.12 91 ARG A N 1
ATOM 639 C CA . ARG A 1 91 ? -2.111 17.047 -6.207 1 94.12 91 ARG A CA 1
ATOM 640 C C . ARG A 1 91 ? -3.336 17.5 -5.422 1 94.12 91 ARG A C 1
ATOM 642 O O . ARG A 1 91 ? -3.377 17.375 -4.195 1 94.12 91 ARG A O 1
ATOM 649 N N . ASP A 1 92 ? -4.293 18.031 -6.148 1 95 92 ASP A N 1
ATOM 650 C CA . ASP A 1 92 ? -5.473 18.578 -5.484 1 95 92 ASP A CA 1
ATOM 651 C C . ASP A 1 92 ? -6.656 17.625 -5.598 1 95 92 ASP A C 1
ATOM 653 O O . ASP A 1 92 ? -7.777 17.969 -5.223 1 95 92 ASP A O 1
ATOM 657 N N . ALA A 1 93 ? -6.41 16.406 -6.09 1 96.94 93 ALA A N 1
ATOM 658 C CA . ALA A 1 93 ? -7.484 15.43 -6.203 1 96.94 93 ALA A CA 1
ATOM 659 C C . ALA A 1 93 ? -8.148 15.18 -4.848 1 96.94 93 ALA A C 1
ATOM 661 O O . ALA A 1 93 ? -7.465 15.07 -3.828 1 96.94 93 ALA A O 1
ATOM 662 N N . PRO A 1 94 ? -9.492 15.156 -4.828 1 97.56 94 PRO A N 1
ATOM 663 C CA . PRO A 1 94 ? -10.164 14.828 -3.566 1 97.56 94 PRO A CA 1
ATOM 664 C C . PRO A 1 94 ? -9.945 13.375 -3.146 1 97.56 94 PRO A C 1
ATOM 666 O O . PRO A 1 94 ? -9.617 12.531 -3.98 1 97.56 94 PRO A O 1
ATOM 669 N N . ALA A 1 95 ? -10.125 13.078 -1.879 1 98.44 95 ALA A N 1
ATOM 670 C CA . ALA A 1 95 ? -9.93 11.742 -1.323 1 98.44 95 ALA A CA 1
ATOM 671 C C . ALA A 1 95 ? -10.758 10.711 -2.086 1 98.44 95 ALA A C 1
ATOM 673 O O . ALA A 1 95 ? -10.289 9.594 -2.332 1 98.44 95 ALA A O 1
ATOM 674 N N . SER A 1 96 ? -11.938 11.07 -2.482 1 98.25 96 SER A N 1
ATOM 675 C CA . SER A 1 96 ? -12.82 10.156 -3.199 1 98.25 96 SER A CA 1
ATOM 676 C C . SER A 1 96 ? -12.242 9.773 -4.559 1 98.25 96 SER A C 1
ATOM 678 O O . SER A 1 96 ? -12.336 8.617 -4.977 1 98.25 96 SER A O 1
ATOM 680 N N . ALA A 1 97 ? -11.688 10.688 -5.195 1 98.06 97 ALA A N 1
ATOM 681 C CA . ALA A 1 97 ? -11.078 10.43 -6.5 1 98.06 97 ALA A CA 1
ATOM 682 C C . ALA A 1 97 ? -9.844 9.547 -6.367 1 98.06 97 ALA A C 1
ATOM 684 O O . ALA A 1 97 ? -9.617 8.656 -7.188 1 98.06 97 ALA A O 1
ATOM 685 N N . VAL A 1 98 ? -9.047 9.797 -5.328 1 98.5 98 VAL A N 1
ATOM 686 C CA . VAL A 1 98 ? -7.84 9.016 -5.098 1 98.5 98 VAL A CA 1
ATOM 687 C C . VAL A 1 98 ? -8.211 7.574 -4.746 1 98.5 98 VAL A C 1
ATOM 689 O O . VAL A 1 98 ? -7.637 6.629 -5.285 1 98.5 98 VAL A O 1
ATOM 692 N N . SER A 1 99 ? -9.195 7.441 -3.914 1 98.56 99 SER A N 1
ATOM 693 C CA . SER A 1 99 ? -9.68 6.113 -3.547 1 98.56 99 SER A CA 1
ATOM 694 C C . SER A 1 99 ? -10.227 5.371 -4.758 1 98.56 99 SER A C 1
ATOM 696 O O . SER A 1 99 ? -9.992 4.172 -4.922 1 98.56 99 SER A O 1
ATOM 698 N N . ARG A 1 100 ? -10.93 6.062 -5.555 1 97.88 100 ARG A N 1
ATOM 699 C CA . ARG A 1 100 ? -11.492 5.465 -6.766 1 97.88 100 ARG A 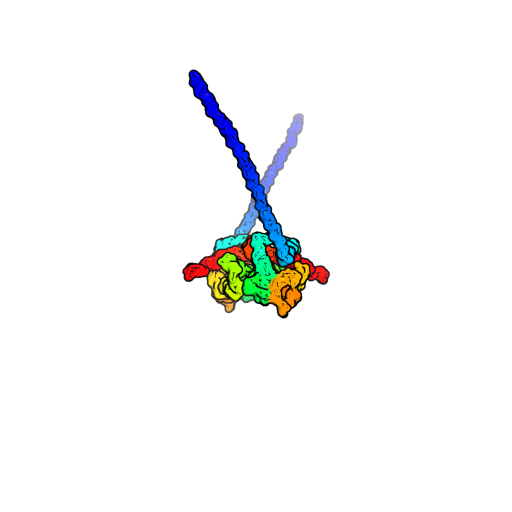CA 1
ATOM 700 C C . ARG A 1 100 ? -10.383 5.031 -7.723 1 97.88 100 ARG A C 1
ATOM 702 O O . ARG A 1 100 ? -10.453 3.951 -8.312 1 97.88 100 ARG A O 1
ATOM 709 N N . ALA A 1 101 ? -9.398 5.82 -7.855 1 96.56 101 ALA A N 1
ATOM 710 C CA . ALA A 1 101 ? -8.266 5.48 -8.719 1 96.56 101 ALA A CA 1
ATOM 711 C C . ALA A 1 101 ? -7.578 4.203 -8.242 1 96.56 101 ALA A C 1
ATOM 713 O O . ALA A 1 101 ? -7.242 3.336 -9.055 1 96.56 101 ALA A O 1
ATOM 714 N N . ALA A 1 102 ? -7.371 4.148 -6.934 1 97.12 102 ALA A N 1
ATOM 715 C CA . ALA A 1 102 ? -6.758 2.955 -6.359 1 97.12 102 ALA A CA 1
ATOM 716 C C . ALA A 1 102 ? -7.625 1.721 -6.594 1 97.12 102 ALA A C 1
ATOM 718 O O . ALA A 1 102 ? -7.129 0.681 -7.035 1 97.12 102 ALA A O 1
ATOM 719 N N . ARG A 1 103 ? -8.883 1.837 -6.355 1 96.81 103 ARG A N 1
ATOM 720 C CA . ARG A 1 103 ? -9.82 0.733 -6.539 1 96.81 103 ARG A CA 1
ATOM 721 C C . ARG A 1 103 ? -9.875 0.298 -8 1 96.81 103 ARG A C 1
ATOM 723 O O . ARG A 1 103 ? -9.883 -0.898 -8.297 1 96.81 103 ARG A O 1
ATOM 730 N N . ASP A 1 104 ? -9.922 1.208 -8.883 1 95.81 104 ASP A N 1
ATOM 731 C CA . ASP A 1 104 ? -10.039 0.913 -10.305 1 95.81 104 ASP A CA 1
ATOM 732 C C . ASP A 1 104 ? -8.766 0.245 -10.836 1 95.81 104 ASP A C 1
ATOM 734 O O . ASP A 1 104 ? -8.844 -0.715 -11.602 1 95.81 104 ASP A O 1
ATOM 738 N N . ALA A 1 105 ? -7.676 0.729 -10.406 1 95.44 105 ALA A N 1
ATOM 739 C CA . ALA A 1 105 ? -6.406 0.229 -10.93 1 95.44 105 ALA A CA 1
ATOM 740 C C . ALA A 1 105 ? -6.055 -1.121 -10.312 1 95.44 105 ALA A C 1
ATOM 742 O O . ALA A 1 105 ? -5.504 -1.995 -10.984 1 95.44 105 ALA A O 1
ATOM 743 N N . ALA A 1 106 ? -6.387 -1.233 -9.016 1 96.25 106 ALA A N 1
ATOM 744 C CA . ALA A 1 106 ? -5.957 -2.428 -8.297 1 96.25 106 ALA A CA 1
ATOM 745 C C . ALA A 1 106 ? -7.117 -3.404 -8.117 1 96.25 106 ALA A C 1
ATOM 747 O O . ALA A 1 106 ? -6.93 -4.508 -7.598 1 96.25 106 ALA A O 1
ATOM 748 N N . GLY A 1 107 ? -8.266 -3.033 -8.547 1 96.75 107 GLY A N 1
ATOM 749 C CA . GLY A 1 107 ? -9.438 -3.875 -8.375 1 96.75 107 GLY A CA 1
ATOM 750 C C . GLY A 1 107 ? -9.375 -5.156 -9.188 1 96.75 107 GLY A C 1
ATOM 751 O O . GLY A 1 107 ? -8.5 -5.32 -10.031 1 96.75 107 GLY A O 1
ATOM 752 N N . GLU A 1 108 ? -10.312 -6.039 -8.938 1 96.62 108 GLU A N 1
ATOM 753 C CA . GLU A 1 108 ? -10.266 -7.387 -9.492 1 96.62 108 GLU A CA 1
ATOM 754 C C . GLU A 1 108 ? -10.367 -7.359 -11.016 1 96.62 108 GLU A C 1
ATOM 756 O O . GLU A 1 108 ? -9.656 -8.086 -11.711 1 96.62 108 GLU A O 1
ATOM 761 N N . ALA A 1 109 ? -11.242 -6.527 -11.539 1 95.62 109 ALA A N 1
ATOM 762 C CA . ALA A 1 109 ? -11.438 -6.492 -12.984 1 95.62 109 ALA A CA 1
ATOM 763 C C . ALA A 1 109 ? -10.148 -6.102 -13.703 1 95.62 109 ALA A C 1
ATOM 765 O O . ALA A 1 109 ? -9.703 -6.801 -14.609 1 95.62 109 ALA A O 1
ATOM 766 N N . ALA A 1 110 ? -9.547 -4.988 -13.297 1 96.56 110 ALA A N 1
ATOM 767 C CA . ALA A 1 110 ? -8.289 -4.531 -13.891 1 96.56 110 ALA A CA 1
ATOM 768 C C . ALA A 1 110 ? -7.168 -5.535 -13.633 1 96.56 110 ALA A C 1
ATOM 770 O O . ALA A 1 110 ? -6.371 -5.824 -14.531 1 96.56 110 ALA A O 1
ATOM 771 N N . CYS A 1 111 ? -7.176 -6.055 -12.477 1 97.25 111 CYS A N 1
ATOM 772 C CA . CYS A 1 111 ? -6.188 -7.039 -12.047 1 97.25 111 CYS A CA 1
ATOM 773 C C . CYS A 1 111 ? -6.254 -8.289 -12.922 1 97.25 111 CYS A C 1
ATOM 775 O O . CYS A 1 111 ? -5.23 -8.75 -13.43 1 97.25 111 CYS A O 1
ATOM 777 N N . ALA A 1 112 ? -7.43 -8.82 -13.102 1 97.88 112 ALA A N 1
ATOM 778 C CA . ALA A 1 112 ? -7.617 -10.023 -13.898 1 97.88 112 ALA A CA 1
ATOM 779 C C . ALA A 1 112 ? -7.246 -9.781 -15.359 1 97.88 112 ALA A C 1
ATOM 781 O O . ALA A 1 112 ? -6.641 -10.641 -16 1 97.88 112 ALA A O 1
ATOM 782 N N . THR A 1 113 ? -7.582 -8.633 -15.875 1 97.19 113 THR A N 1
ATOM 783 C CA . THR A 1 113 ? -7.273 -8.281 -17.25 1 97.19 113 THR A CA 1
ATOM 784 C C . THR A 1 113 ? -5.766 -8.203 -17.469 1 97.19 113 THR A C 1
ATOM 786 O O . THR A 1 113 ? -5.238 -8.797 -18.406 1 97.19 113 THR A O 1
ATOM 789 N N . ALA A 1 114 ? -5.09 -7.543 -16.609 1 97.25 114 ALA A N 1
ATOM 790 C CA . ALA A 1 114 ? -3.637 -7.426 -16.703 1 97.25 114 ALA A CA 1
ATOM 791 C C . ALA A 1 114 ? -2.965 -8.789 -16.562 1 97.25 114 ALA A C 1
ATOM 793 O O . ALA A 1 114 ? -2.021 -9.094 -17.297 1 97.25 114 ALA A O 1
ATOM 794 N N . GLY A 1 115 ? -3.412 -9.609 -15.609 1 97.94 115 GLY A N 1
ATOM 795 C CA . GLY A 1 115 ? -2.861 -10.945 -15.422 1 97.94 115 GLY A CA 1
ATOM 796 C C . GLY A 1 115 ? -3.033 -11.836 -16.641 1 97.94 115 GLY A C 1
ATOM 797 O O . GLY A 1 115 ? -2.125 -12.586 -17 1 97.94 115 GLY A O 1
ATOM 798 N N . ALA A 1 116 ? -4.207 -11.734 -17.234 1 97.38 116 ALA A N 1
ATOM 799 C CA . ALA A 1 116 ? -4.461 -12.508 -18.438 1 97.38 116 ALA A CA 1
ATOM 800 C C . ALA A 1 116 ? -3.512 -12.094 -19.562 1 97.38 116 ALA A C 1
ATOM 802 O O . ALA A 1 116 ? -2.959 -12.945 -20.266 1 97.38 116 ALA A O 1
ATOM 803 N N . ARG A 1 117 ? -3.27 -10.812 -19.703 1 95.5 117 ARG A N 1
ATOM 804 C CA . ARG A 1 117 ? -2.365 -10.297 -20.734 1 95.5 117 ARG A CA 1
ATOM 805 C C . ARG A 1 117 ? -0.934 -10.758 -20.484 1 95.5 117 ARG A C 1
ATOM 807 O O . ARG A 1 117 ? -0.174 -10.984 -21.422 1 95.5 117 ARG A O 1
ATOM 814 N N . ALA A 1 118 ? -0.616 -10.953 -19.25 1 96.31 118 ALA A N 1
ATOM 815 C CA . ALA A 1 118 ? 0.734 -11.359 -18.875 1 96.31 118 ALA A CA 1
ATOM 816 C C . ALA A 1 118 ? 0.924 -12.867 -19.062 1 96.31 118 ALA A C 1
ATOM 818 O O . ALA A 1 118 ? 2.037 -13.375 -18.922 1 96.31 118 ALA A O 1
ATOM 819 N N . GLY A 1 119 ? -0.153 -13.609 -19.328 1 97.06 119 GLY A N 1
ATOM 820 C CA . GLY A 1 119 ? -0.065 -15.039 -19.578 1 97.06 119 GLY A CA 1
ATOM 821 C C . GLY A 1 119 ? -0.163 -15.875 -18.312 1 97.06 119 GLY A C 1
ATOM 822 O O . GLY A 1 119 ? 0.204 -17.047 -18.312 1 97.06 119 GLY A O 1
ATOM 823 N N . ILE A 1 120 ? -0.739 -15.344 -17.281 1 98.19 120 ILE A N 1
ATOM 824 C CA . ILE A 1 120 ? -0.771 -15.992 -15.977 1 98.19 120 ILE A CA 1
ATOM 825 C C . ILE A 1 120 ? -1.625 -17.266 -16.047 1 98.19 120 ILE A C 1
ATOM 827 O O . ILE A 1 120 ? -1.282 -18.281 -15.461 1 98.19 120 ILE A O 1
ATOM 831 N N . PRO A 1 121 ? -2.736 -17.281 -16.844 1 98.44 121 PRO A N 1
ATOM 832 C CA . PRO A 1 121 ? -3.557 -18.5 -16.891 1 98.44 121 PRO A CA 1
ATOM 833 C C . PRO A 1 121 ? -2.773 -19.719 -17.359 1 98.44 121 PRO A C 1
ATOM 835 O O . PRO A 1 121 ? -3.082 -20.844 -16.953 1 98.44 121 PRO A O 1
ATOM 838 N N . ALA A 1 122 ? -1.746 -19.531 -18.109 1 97.62 122 ALA A N 1
ATOM 839 C CA . ALA A 1 122 ? -0.966 -20.625 -18.656 1 97.62 122 ALA A CA 1
ATOM 840 C C . ALA A 1 122 ? 0.133 -21.062 -17.672 1 97.62 122 ALA A C 1
ATOM 842 O O . ALA A 1 122 ? 0.773 -22.094 -17.875 1 97.62 122 ALA A O 1
ATOM 843 N N . VAL A 1 123 ? 0.333 -20.312 -16.609 1 98.31 123 VAL A N 1
ATOM 844 C CA . VAL A 1 123 ? 1.481 -20.547 -15.75 1 98.31 123 VAL A CA 1
ATOM 845 C C . VAL A 1 123 ? 1.003 -20.984 -14.367 1 98.31 123 VAL A C 1
ATOM 847 O O . VAL A 1 123 ? 1.624 -21.844 -13.727 1 98.31 123 VAL A O 1
ATOM 850 N N . VAL A 1 124 ? -0.128 -20.375 -13.859 1 98.69 124 VAL A N 1
ATOM 851 C CA . VAL A 1 124 ? -0.581 -20.578 -12.484 1 98.69 124 VAL A CA 1
ATOM 852 C C . VAL A 1 124 ? -1.014 -22.031 -12.289 1 98.69 124 VAL A C 1
ATOM 854 O O . VAL A 1 124 ? -1.672 -22.609 -13.164 1 98.69 124 VAL A O 1
ATOM 857 N N . ARG A 1 125 ? -0.521 -22.578 -11.242 1 98.5 125 ARG A N 1
ATOM 858 C CA . ARG A 1 125 ? -0.875 -23.953 -10.922 1 98.5 125 ARG A CA 1
ATOM 859 C C . ARG A 1 125 ? -2.154 -24.016 -10.094 1 98.5 125 ARG A C 1
ATOM 861 O O . ARG A 1 125 ? -2.252 -23.375 -9.047 1 98.5 125 ARG A O 1
ATOM 868 N N . VAL A 1 126 ? -3.096 -24.828 -10.555 1 98.5 126 VAL A N 1
ATOM 869 C CA . VAL A 1 126 ? -4.367 -25.016 -9.867 1 98.5 126 VAL A CA 1
ATOM 870 C C . VAL A 1 126 ? -4.707 -26.5 -9.812 1 98.5 126 VAL A C 1
ATOM 872 O O . VAL A 1 126 ? -4.133 -27.297 -10.555 1 98.5 126 VAL A O 1
ATOM 875 N N . ALA A 1 127 ? -5.586 -26.859 -8.883 1 98.06 127 ALA A N 1
ATOM 876 C CA . ALA A 1 127 ? -6.129 -28.219 -8.875 1 98.06 127 ALA A CA 1
ATOM 877 C C . ALA A 1 127 ? -7.031 -28.453 -10.078 1 98.06 127 ALA A C 1
ATOM 879 O O . ALA A 1 127 ? -7.512 -27.516 -10.703 1 98.06 127 ALA A O 1
ATOM 880 N N . GLY A 1 128 ? -7.336 -29.703 -10.406 1 96.56 128 GLY A N 1
ATOM 881 C CA . GLY A 1 128 ? -8.102 -30.094 -11.578 1 96.56 128 GLY A CA 1
ATOM 882 C C . GLY A 1 128 ? -9.5 -29.5 -11.594 1 96.56 128 GLY A C 1
ATOM 883 O O . GLY A 1 128 ? -10.078 -29.297 -12.664 1 96.56 128 GLY A O 1
ATOM 884 N N . SER A 1 129 ? -10.039 -29.156 -10.484 1 96.75 129 SER A N 1
ATOM 885 C CA . SER A 1 129 ? -11.414 -28.688 -10.375 1 96.75 129 SER A CA 1
ATOM 886 C C . SER A 1 129 ? -11.484 -27.172 -10.438 1 96.75 129 SER A C 1
ATOM 888 O O . SER A 1 129 ? -12.57 -26.594 -10.453 1 96.75 129 SER A O 1
ATOM 890 N N . THR A 1 130 ? -10.297 -26.547 -10.445 1 97.94 130 THR A N 1
ATOM 891 C CA . THR A 1 130 ? -10.227 -25.094 -10.438 1 97.94 130 THR A CA 1
ATOM 892 C C . THR A 1 130 ? -9.812 -24.562 -11.812 1 97.94 130 THR A C 1
ATOM 894 O O . THR A 1 130 ? -8.859 -25.078 -12.414 1 97.94 130 THR A O 1
ATOM 897 N N . LYS A 1 131 ? -10.531 -23.531 -12.266 1 98.31 131 LYS A N 1
ATOM 898 C CA . LYS A 1 131 ? -10.242 -22.938 -13.57 1 98.31 131 LYS A CA 1
ATOM 899 C C . LYS A 1 131 ? -9.125 -21.906 -13.461 1 98.31 131 LYS A C 1
ATOM 901 O O . LYS A 1 131 ? -9.312 -20.844 -12.859 1 98.31 131 LYS A O 1
ATOM 906 N N . ALA A 1 132 ? -8.07 -22.094 -14.148 1 98.25 132 ALA A N 1
ATOM 907 C CA . ALA A 1 132 ? -6.895 -21.234 -14.078 1 98.25 132 ALA A CA 1
ATOM 908 C C . ALA A 1 132 ? -7.188 -19.859 -14.688 1 98.25 132 ALA A C 1
ATOM 910 O O . ALA A 1 132 ? -6.582 -18.859 -14.297 1 98.25 132 ALA A O 1
ATOM 911 N N . SER A 1 133 ? -8.148 -19.828 -15.578 1 98.19 133 SER A N 1
ATOM 912 C CA . SER A 1 133 ? -8.453 -18.578 -16.281 1 98.19 133 SER A CA 1
ATOM 913 C C . SER A 1 133 ? -9.523 -17.781 -15.547 1 98.19 133 SER A C 1
ATOM 915 O O . SER A 1 133 ? -9.883 -16.672 -15.969 1 98.19 133 SER A O 1
ATOM 917 N N . ALA A 1 134 ? -10.039 -18.344 -14.453 1 98.38 134 ALA A N 1
ATOM 918 C CA . ALA A 1 134 ? -11.031 -17.625 -13.672 1 98.38 134 ALA A CA 1
ATOM 919 C C . ALA A 1 134 ? -10.469 -16.312 -13.148 1 98.38 134 ALA A C 1
ATOM 921 O O . ALA A 1 134 ? -9.352 -16.266 -12.625 1 98.38 134 ALA A O 1
ATOM 922 N N . PRO A 1 135 ? -11.25 -15.25 -13.25 1 98.25 135 PRO A N 1
ATOM 923 C CA . PRO A 1 135 ? -10.742 -13.922 -12.891 1 98.25 135 PRO A CA 1
ATOM 924 C C . PRO A 1 135 ? -10.18 -13.867 -11.477 1 98.25 135 PRO A C 1
ATOM 926 O O . PRO A 1 135 ? -9.094 -13.32 -11.258 1 98.25 135 PRO A O 1
ATOM 929 N N . PRO A 1 136 ? -10.852 -14.398 -10.43 1 98.38 136 PRO A N 1
ATOM 930 C CA . PRO A 1 136 ? -10.273 -14.32 -9.086 1 98.38 136 PRO A CA 1
ATOM 931 C C . PRO A 1 136 ? -8.938 -15.062 -8.977 1 98.38 136 PRO A C 1
ATOM 933 O O . PRO A 1 136 ? -8.07 -14.664 -8.195 1 98.38 136 PRO A O 1
ATOM 936 N N . VAL A 1 137 ? -8.781 -16.156 -9.727 1 98.75 137 VAL A N 1
ATOM 937 C CA . VAL A 1 137 ? -7.547 -16.922 -9.703 1 98.75 137 VAL A CA 1
ATOM 938 C C . VAL A 1 137 ? -6.422 -16.125 -10.352 1 98.75 137 VAL A C 1
ATOM 940 O O . VAL A 1 137 ? -5.332 -16 -9.789 1 98.75 137 VAL A O 1
ATOM 943 N N . VAL A 1 138 ? -6.746 -15.555 -11.492 1 98.69 138 VAL A N 1
ATOM 944 C CA . VAL A 1 138 ? -5.762 -14.781 -12.25 1 98.69 138 VAL A CA 1
ATOM 945 C C . VAL A 1 138 ? -5.34 -13.555 -11.453 1 98.69 138 VAL A C 1
ATOM 947 O O . VAL A 1 138 ? -4.148 -13.273 -11.32 1 98.69 138 VAL A O 1
ATOM 950 N N . CYS A 1 139 ? -6.336 -12.867 -10.867 1 98.62 139 CYS A N 1
ATOM 951 C CA . CYS A 1 139 ? -6.047 -11.672 -10.078 1 98.62 139 CYS A CA 1
ATOM 952 C C . CYS A 1 139 ? -5.234 -12.016 -8.836 1 98.62 139 CYS A C 1
ATOM 954 O O . CYS A 1 139 ? -4.27 -11.328 -8.508 1 98.62 139 CYS A O 1
ATOM 956 N N . GLY A 1 140 ? -5.621 -13.078 -8.188 1 98.69 140 GLY A N 1
ATOM 957 C CA . GLY A 1 140 ? -4.867 -13.523 -7.027 1 98.69 140 GLY A CA 1
ATOM 958 C C . GLY A 1 140 ? -3.412 -13.82 -7.34 1 98.69 140 GLY A C 1
ATOM 959 O O . GLY A 1 140 ? -2.521 -13.438 -6.578 1 98.69 140 GLY A O 1
ATOM 960 N N . ALA A 1 141 ? -3.211 -14.484 -8.445 1 98.81 141 ALA A N 1
ATOM 961 C CA . ALA A 1 141 ? -1.853 -14.828 -8.852 1 98.81 141 ALA A CA 1
ATOM 962 C C . ALA A 1 141 ? -1.051 -13.578 -9.203 1 98.81 141 ALA A C 1
ATOM 964 O O . ALA A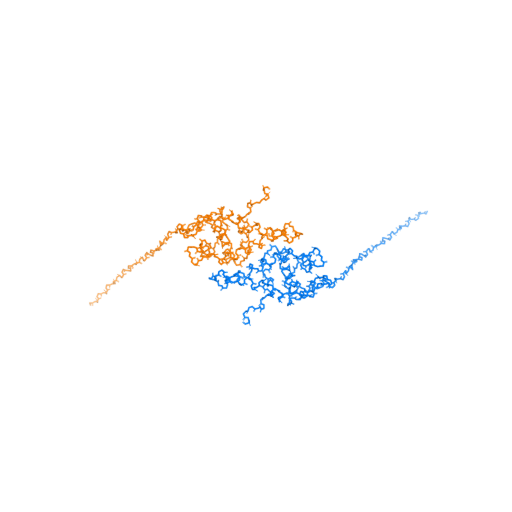 1 141 ? 0.137 -13.484 -8.883 1 98.81 141 ALA A O 1
ATOM 965 N N . LEU A 1 142 ? -1.685 -12.625 -9.883 1 98.69 142 LEU A N 1
ATOM 966 C CA . LEU A 1 142 ? -1.002 -11.375 -10.219 1 98.69 142 LEU A CA 1
ATOM 967 C C . LEU A 1 142 ? -0.618 -10.617 -8.953 1 98.69 142 LEU A C 1
ATOM 969 O O . LEU A 1 142 ? 0.508 -10.125 -8.836 1 98.69 142 LEU A O 1
ATOM 973 N N . ARG A 1 143 ? -1.543 -10.492 -8.047 1 98.88 143 ARG A N 1
ATOM 974 C CA . ARG A 1 143 ? -1.243 -9.82 -6.789 1 98.88 143 ARG A CA 1
ATOM 975 C C . ARG A 1 143 ? -0.111 -10.523 -6.047 1 98.88 143 ARG A C 1
ATOM 977 O O . ARG A 1 143 ? 0.788 -9.867 -5.512 1 98.88 143 ARG A O 1
ATOM 984 N N . ALA A 1 144 ? -0.197 -11.83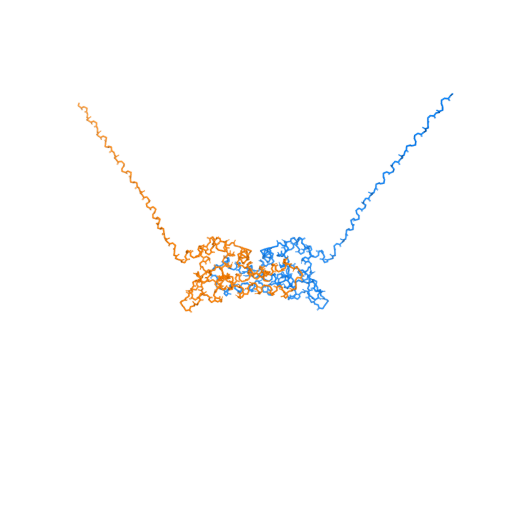6 -6.078 1 98.88 144 ALA A N 1
ATOM 985 C CA . ALA A 1 144 ? 0.869 -12.609 -5.445 1 98.88 144 ALA A CA 1
ATOM 986 C C . ALA A 1 144 ? 2.211 -12.359 -6.125 1 98.88 144 ALA A C 1
ATOM 988 O O . ALA A 1 144 ? 3.248 -12.289 -5.461 1 98.88 144 ALA A O 1
ATOM 989 N N . LEU A 1 145 ? 2.186 -12.281 -7.418 1 98.81 145 LEU A N 1
ATOM 990 C CA . LEU A 1 145 ? 3.385 -11.969 -8.188 1 98.81 145 LEU A CA 1
ATOM 991 C C . LEU A 1 145 ? 3.986 -10.641 -7.75 1 98.81 145 LEU A C 1
ATOM 993 O O . LEU A 1 145 ? 5.195 -10.547 -7.523 1 98.81 145 LEU A O 1
ATOM 997 N N . LEU A 1 146 ? 3.164 -9.648 -7.586 1 98.81 146 LEU A N 1
ATOM 998 C CA . LEU A 1 146 ? 3.629 -8.344 -7.125 1 98.81 146 LEU A CA 1
ATOM 999 C C . LEU A 1 146 ? 4.234 -8.445 -5.73 1 98.81 146 LEU A C 1
ATOM 1001 O O . LEU A 1 146 ? 5.312 -7.902 -5.477 1 98.81 146 LEU A O 1
ATOM 1005 N N . GLY A 1 147 ? 3.527 -9.133 -4.859 1 98.88 147 GLY A N 1
ATOM 1006 C CA . GLY A 1 147 ? 4.066 -9.352 -3.527 1 98.88 147 GLY A CA 1
ATOM 1007 C C . GLY A 1 147 ? 5.406 -10.062 -3.533 1 98.88 147 GLY A C 1
ATOM 1008 O O . GLY A 1 147 ? 6.305 -9.711 -2.764 1 98.88 147 GLY A O 1
ATOM 1009 N N . ALA A 1 148 ? 5.551 -11.031 -4.391 1 98.81 148 ALA A N 1
ATOM 1010 C CA . ALA A 1 148 ? 6.801 -11.781 -4.512 1 98.81 148 ALA A CA 1
ATOM 1011 C C . ALA A 1 148 ? 7.941 -10.867 -4.945 1 98.81 148 ALA A C 1
ATOM 1013 O O . ALA A 1 148 ? 9.062 -10.977 -4.434 1 98.81 148 ALA A O 1
ATOM 1014 N N . VAL A 1 149 ? 7.664 -10.016 -5.867 1 98.75 149 VAL A N 1
ATOM 1015 C CA . VAL A 1 149 ? 8.672 -9.07 -6.332 1 98.75 149 VAL A CA 1
ATOM 1016 C C . VAL A 1 149 ? 9.141 -8.195 -5.172 1 98.75 149 VAL A C 1
ATOM 1018 O O . VAL A 1 149 ? 10.336 -7.984 -4.984 1 98.75 149 VAL A O 1
ATOM 1021 N N . ALA A 1 150 ? 8.211 -7.676 -4.426 1 98.75 150 ALA A N 1
ATOM 1022 C CA . ALA A 1 150 ? 8.539 -6.809 -3.297 1 98.75 150 ALA A CA 1
ATOM 1023 C C . ALA A 1 150 ? 9.422 -7.539 -2.287 1 98.75 150 ALA A C 1
ATOM 1025 O O . ALA A 1 150 ? 10.422 -6.984 -1.814 1 98.75 150 ALA A O 1
ATOM 1026 N N . VAL A 1 151 ? 9.086 -8.75 -1.97 1 98.62 151 VAL A N 1
ATOM 1027 C CA . VAL A 1 151 ? 9.852 -9.531 -0.995 1 98.62 151 VAL A CA 1
ATOM 1028 C C . VAL A 1 151 ? 11.242 -9.82 -1.542 1 98.62 151 VAL A C 1
ATOM 1030 O O . VAL A 1 151 ? 12.234 -9.695 -0.823 1 98.62 151 VAL A O 1
ATOM 1033 N N . ASP A 1 152 ? 11.281 -10.211 -2.773 1 98.5 152 ASP A N 1
ATOM 1034 C CA . ASP A 1 152 ? 12.555 -10.562 -3.406 1 98.5 152 ASP A CA 1
ATOM 1035 C C . ASP A 1 152 ? 13.492 -9.352 -3.461 1 98.5 152 ASP A C 1
ATOM 1037 O O . ASP A 1 152 ? 14.688 -9.477 -3.186 1 98.5 152 ASP A O 1
ATOM 1041 N N . ASN A 1 153 ? 12.922 -8.195 -3.816 1 98.06 153 ASN A N 1
ATOM 1042 C CA . ASN A 1 153 ? 13.688 -6.969 -3.977 1 98.06 153 ASN A CA 1
ATOM 1043 C C . ASN A 1 153 ? 13.922 -6.273 -2.637 1 98.06 153 ASN A C 1
ATOM 1045 O O . ASN A 1 153 ? 14.93 -5.582 -2.455 1 98.06 153 ASN A O 1
ATOM 1049 N N . GLY A 1 154 ? 12.938 -6.355 -1.763 1 97.62 154 GLY A N 1
ATOM 1050 C CA . GLY A 1 154 ? 13.008 -5.73 -0.45 1 97.62 154 GLY A CA 1
ATOM 1051 C C . GLY A 1 154 ? 12.297 -4.391 -0.389 1 97.62 154 GLY A C 1
ATOM 1052 O O . GLY A 1 154 ? 12.359 -3.695 0.627 1 97.62 154 GLY A O 1
ATOM 1053 N N . THR A 1 155 ? 11.578 -4.027 -1.479 1 97.81 155 THR A N 1
ATOM 1054 C CA . THR A 1 155 ? 10.883 -2.746 -1.506 1 97.81 155 THR A CA 1
ATOM 1055 C C . THR A 1 155 ? 9.508 -2.891 -2.16 1 97.81 155 THR A C 1
ATOM 1057 O O . THR A 1 155 ? 9.344 -3.674 -3.098 1 97.81 155 THR A O 1
ATOM 1060 N N . ALA A 1 156 ? 8.562 -2.09 -1.695 1 97.88 156 ALA A N 1
ATOM 1061 C CA . ALA A 1 156 ? 7.25 -2.047 -2.33 1 97.88 156 ALA A CA 1
ATOM 1062 C C . ALA A 1 156 ? 7.32 -1.366 -3.693 1 97.88 156 ALA A C 1
ATOM 1064 O O . ALA A 1 156 ? 6.527 -1.668 -4.586 1 97.88 156 ALA A O 1
ATOM 1065 N N . ASP A 1 157 ? 8.25 -0.505 -3.889 1 98.19 157 ASP A N 1
ATOM 1066 C CA . ASP A 1 157 ? 8.375 0.245 -5.133 1 98.19 157 ASP A CA 1
ATOM 1067 C C . ASP A 1 157 ? 8.742 -0.675 -6.297 1 98.19 157 ASP A C 1
ATOM 1069 O O . ASP A 1 157 ? 8.336 -0.438 -7.434 1 98.19 157 ASP A O 1
ATOM 1073 N N . ALA A 1 158 ? 9.469 -1.741 -6.004 1 98.38 158 ALA A N 1
ATOM 1074 C CA . ALA A 1 158 ? 9.742 -2.725 -7.047 1 98.38 158 ALA A CA 1
ATOM 1075 C C . ALA A 1 158 ? 8.453 -3.371 -7.543 1 98.38 158 ALA A C 1
ATOM 1077 O O . ALA A 1 158 ? 8.281 -3.592 -8.742 1 98.38 158 ALA A O 1
ATOM 1078 N N . ALA A 1 159 ? 7.566 -3.693 -6.617 1 98.5 159 ALA A N 1
ATOM 1079 C CA . ALA A 1 159 ? 6.254 -4.219 -6.996 1 98.5 159 ALA A CA 1
ATOM 1080 C C . ALA A 1 159 ? 5.492 -3.215 -7.859 1 98.5 159 ALA A C 1
ATOM 1082 O O . ALA A 1 159 ? 4.855 -3.592 -8.844 1 98.5 159 ALA A O 1
ATOM 1083 N N . ALA A 1 160 ? 5.602 -1.94 -7.465 1 98.12 160 ALA A N 1
ATOM 1084 C CA . ALA A 1 160 ? 4.91 -0.885 -8.195 1 98.12 160 ALA A CA 1
ATOM 1085 C C . ALA A 1 160 ? 5.414 -0.794 -9.633 1 98.12 160 ALA A C 1
ATOM 1087 O O . ALA A 1 160 ? 4.633 -0.576 -10.562 1 98.12 160 ALA A O 1
ATOM 1088 N N . GLU A 1 161 ? 6.684 -0.937 -9.836 1 97.5 161 GLU A N 1
ATOM 1089 C CA . GLU A 1 161 ? 7.25 -0.898 -11.18 1 97.5 161 GLU A CA 1
ATOM 1090 C C . GLU A 1 161 ? 6.672 -2.01 -12.055 1 97.5 161 GLU A C 1
ATOM 1092 O O . GLU A 1 161 ? 6.273 -1.767 -13.195 1 97.5 161 GLU A O 1
ATOM 1097 N N . VAL A 1 162 ? 6.613 -3.188 -11.539 1 97.94 162 VAL A N 1
ATOM 1098 C CA . VAL A 1 162 ? 6.059 -4.312 -12.281 1 97.94 162 VAL A CA 1
ATOM 1099 C C . VAL A 1 162 ? 4.562 -4.102 -12.508 1 97.94 162 VAL A C 1
ATOM 1101 O O . VAL A 1 162 ? 4.043 -4.383 -13.586 1 97.94 162 VAL A O 1
ATOM 1104 N N . PHE A 1 163 ? 3.887 -3.596 -11.438 1 98.19 163 PHE A N 1
ATOM 1105 C CA . PHE A 1 163 ? 2.465 -3.283 -11.523 1 98.19 163 PHE A CA 1
ATOM 1106 C C . PHE A 1 163 ? 2.182 -2.367 -12.711 1 98.19 163 PHE A C 1
ATOM 1108 O O . PHE A 1 163 ? 1.284 -2.639 -13.508 1 98.19 163 PHE A O 1
ATOM 1115 N N . TRP A 1 164 ? 2.98 -1.301 -12.875 1 96.38 164 TRP A N 1
ATOM 1116 C CA . TRP A 1 164 ? 2.725 -0.333 -13.938 1 96.38 164 TRP A CA 1
ATOM 1117 C C . TRP A 1 164 ? 3.143 -0.889 -15.297 1 96.38 164 TRP A C 1
ATOM 1119 O O . TRP A 1 164 ? 2.545 -0.554 -16.328 1 96.38 164 TRP A O 1
ATOM 1129 N N . ARG A 1 165 ? 4.141 -1.717 -15.328 1 94.81 165 ARG A N 1
ATOM 1130 C CA . ARG A 1 165 ? 4.512 -2.387 -16.578 1 94.81 165 ARG A CA 1
ATOM 1131 C C . ARG A 1 165 ? 3.367 -3.244 -17.094 1 94.81 165 ARG A C 1
ATOM 1133 O O . ARG A 1 165 ? 3.137 -3.307 -18.312 1 94.81 165 ARG A O 1
ATOM 1140 N N . LEU A 1 166 ? 2.684 -3.852 -16.203 1 95.25 166 LEU A N 1
ATOM 1141 C CA . LEU A 1 166 ? 1.635 -4.789 -16.594 1 95.25 166 LEU A CA 1
ATOM 1142 C C . LEU A 1 166 ? 0.32 -4.059 -16.844 1 95.25 166 LEU A C 1
ATOM 1144 O O . LEU A 1 166 ? -0.547 -4.559 -17.562 1 95.25 166 LEU A O 1
ATOM 1148 N N . ASN A 1 167 ? 0.099 -2.861 -16.156 1 90.06 167 ASN A N 1
ATOM 1149 C CA . ASN A 1 167 ? -1.149 -2.119 -16.281 1 90.06 167 ASN A CA 1
ATOM 1150 C C . ASN A 1 167 ? -1.027 -0.984 -17.297 1 90.06 167 ASN A C 1
ATOM 1152 O O . ASN A 1 167 ? -2.029 -0.379 -17.688 1 90.06 167 ASN A O 1
ATOM 1156 N N . ALA A 1 168 ? 0.091 -0.292 -17.484 1 65.25 168 ALA A N 1
ATOM 1157 C CA . ALA A 1 168 ? 0.277 0.831 -18.406 1 65.25 168 ALA A CA 1
ATOM 1158 C C . ALA A 1 168 ? -0.561 0.652 -19.656 1 65.25 168 ALA A C 1
ATOM 1160 O O . ALA A 1 168 ? -0.796 1.613 -20.406 1 65.25 168 ALA A O 1
ATOM 1161 N N . ALA A 1 169 ? -1.023 -0.482 -20.094 1 49.03 169 ALA A N 1
ATOM 1162 C CA . ALA A 1 169 ? -1.795 -0.352 -21.328 1 49.03 169 ALA A CA 1
ATOM 1163 C C . ALA A 1 169 ? -3.094 0.411 -21.078 1 49.03 169 ALA A C 1
ATOM 1165 O O . ALA A 1 169 ? -3.775 0.81 -22.031 1 49.03 169 ALA A O 1
ATOM 1166 N N . THR A 1 170 ? -3.67 0.539 -19.875 1 41 170 THR A N 1
ATOM 1167 C CA . THR A 1 170 ? -5.094 0.867 -19.859 1 41 170 THR A CA 1
ATOM 1168 C C . THR A 1 170 ? -5.301 2.369 -20.031 1 41 170 THR A C 1
ATOM 1170 O O . THR A 1 170 ? -6.219 2.797 -20.734 1 41 170 THR A O 1
ATOM 1173 N N . PRO A 1 171 ? -4.945 3.404 -19.062 1 38.12 171 PRO A N 1
ATOM 1174 C CA . PRO A 1 171 ? -5.898 4.516 -19.031 1 38.12 171 PRO A CA 1
ATOM 1175 C C . PRO A 1 171 ? -6.098 5.152 -20.406 1 38.12 171 PRO A C 1
ATOM 1177 O O . PRO A 1 171 ? -7.23 5.406 -20.828 1 38.12 171 PRO A O 1
ATOM 1180 N N . ALA A 1 172 ? -5.09 6.211 -20.734 1 35.72 172 ALA A N 1
ATOM 1181 C CA . ALA A 1 172 ? -5.523 7.316 -21.594 1 35.72 172 ALA A CA 1
ATOM 1182 C C . ALA A 1 172 ? -5.887 6.82 -22.984 1 35.72 172 ALA A C 1
ATOM 1184 O O . ALA A 1 172 ? -6.301 7.605 -23.844 1 35.72 172 ALA A O 1
ATOM 1185 N N . ASP A 1 173 ? -5.41 5.672 -23.297 1 31.02 173 ASP A N 1
ATOM 1186 C CA . ASP A 1 173 ? -5.758 5.434 -24.688 1 31.02 173 ASP A CA 1
ATOM 1187 C C . ASP A 1 173 ? -7.242 5.109 -24.844 1 31.02 173 ASP A C 1
ATOM 1189 O O . ASP A 1 173 ? -7.699 4.773 -25.938 1 31.02 173 ASP A O 1
ATOM 1193 N N . MET A 1 174 ? -7.902 4.809 -23.719 1 25.72 174 MET A N 1
ATOM 1194 C CA . MET A 1 174 ? -9.281 4.738 -24.188 1 25.72 174 MET A CA 1
ATOM 1195 C C . MET A 1 174 ? -9.883 6.133 -24.328 1 25.72 174 MET A C 1
ATOM 1197 O O . MET A 1 174 ? -9.594 7.02 -23.531 1 25.72 174 MET A O 1
ATOM 1201 N N . MET B 1 1 ? 45.688 88.5 -28.703 1 37.34 1 MET B N 1
ATOM 1202 C CA . MET B 1 1 ? 44.969 88.312 -27.453 1 37.34 1 MET B CA 1
ATOM 1203 C C . MET B 1 1 ? 44.281 86.938 -27.406 1 37.34 1 MET B C 1
ATOM 1205 O O . MET B 1 1 ? 43.375 86.688 -28.219 1 37.34 1 MET B O 1
ATOM 1209 N N . ALA B 1 2 ? 45.094 85.875 -27.109 1 50.88 2 ALA B N 1
ATOM 1210 C CA . ALA B 1 2 ? 44.781 84.5 -27.109 1 50.88 2 ALA B CA 1
ATOM 1211 C C . ALA B 1 2 ? 43.594 84.188 -26.172 1 50.88 2 ALA B C 1
ATOM 1213 O O . ALA B 1 2 ? 43.531 84.688 -25.047 1 50.88 2 ALA B O 1
ATOM 1214 N N . PRO B 1 3 ? 42.438 83.75 -26.719 1 52.28 3 PRO B N 1
ATOM 1215 C CA . PRO B 1 3 ? 41.188 83.562 -25.969 1 52.28 3 PRO B CA 1
ATOM 1216 C C . PRO B 1 3 ? 41.344 82.562 -24.781 1 52.28 3 PRO B C 1
ATOM 1218 O O . PRO B 1 3 ? 42.25 81.75 -24.797 1 52.28 3 PRO B O 1
ATOM 1221 N N . PRO B 1 4 ? 40.844 82.938 -23.578 1 53.94 4 PRO B N 1
ATOM 1222 C CA . PRO B 1 4 ? 41.031 82.188 -22.328 1 53.94 4 PRO B CA 1
ATOM 1223 C C . PRO B 1 4 ? 40.531 80.75 -22.375 1 53.94 4 PRO B C 1
ATOM 1225 O O . PRO B 1 4 ? 39.594 80.438 -23.125 1 53.94 4 PRO B O 1
ATOM 1228 N N . PRO B 1 5 ? 41.281 79.75 -22.156 1 52.78 5 PRO B N 1
ATOM 1229 C CA . PRO B 1 5 ? 40.812 78.375 -22.281 1 52.78 5 PRO B CA 1
ATOM 1230 C C . PRO B 1 5 ? 39.656 78.062 -21.375 1 52.78 5 PRO B C 1
ATOM 1232 O O . PRO B 1 5 ? 39.469 78.688 -20.328 1 52.78 5 PRO B O 1
ATOM 1235 N N . PRO B 1 6 ? 38.562 77.5 -21.922 1 49.16 6 PRO B N 1
ATOM 1236 C CA . PRO B 1 6 ? 37.312 77.25 -21.203 1 49.16 6 PRO B CA 1
ATOM 1237 C C . PRO B 1 6 ? 37.531 76.375 -19.969 1 49.16 6 PRO B C 1
ATOM 1239 O O . PRO B 1 6 ? 38.469 75.562 -19.906 1 49.16 6 PRO B O 1
ATOM 1242 N N . ALA B 1 7 ? 36.938 76.688 -18.797 1 46.38 7 ALA B N 1
ATOM 1243 C CA . ALA B 1 7 ? 36.969 76.125 -17.453 1 46.38 7 ALA B CA 1
ATOM 1244 C C . ALA B 1 7 ? 36.406 74.688 -17.469 1 46.38 7 ALA B C 1
ATOM 1246 O O . ALA B 1 7 ? 35.406 74.438 -18.141 1 46.38 7 ALA B O 1
ATOM 1247 N N . THR B 1 8 ? 37.25 73.688 -17.297 1 46.59 8 THR B N 1
ATOM 1248 C CA . THR B 1 8 ? 36.938 72.25 -17.188 1 46.59 8 THR B CA 1
ATOM 1249 C C . THR B 1 8 ? 35.969 72 -16.047 1 46.59 8 THR B C 1
ATOM 1251 O O . THR B 1 8 ? 36.25 72.312 -14.898 1 46.59 8 THR B O 1
ATOM 1254 N N . THR B 1 9 ? 34.656 72.062 -16.266 1 43 9 THR B N 1
ATOM 1255 C CA . THR B 1 9 ? 33.656 71.75 -15.273 1 43 9 THR B CA 1
ATOM 1256 C C . THR B 1 9 ? 33.812 70.312 -14.797 1 43 9 THR B C 1
ATOM 1258 O O . THR B 1 9 ? 33.875 69.375 -15.609 1 43 9 THR B O 1
ATOM 1261 N N . THR B 1 10 ? 34.531 70.062 -13.68 1 43.06 10 THR B N 1
ATOM 1262 C CA . THR B 1 10 ? 34.656 68.75 -13.016 1 43.06 10 THR B CA 1
ATOM 1263 C C . THR B 1 10 ? 33.281 68.25 -12.586 1 43.06 10 THR B C 1
ATOM 1265 O O . THR B 1 10 ? 32.562 68.875 -11.828 1 43.06 10 THR B O 1
ATOM 1268 N N . LEU B 1 11 ? 32.594 67.375 -13.391 1 43.19 11 LEU B N 1
ATOM 1269 C CA . LEU B 1 11 ? 31.344 66.688 -13.055 1 43.19 11 LEU B CA 1
ATOM 1270 C C . LEU B 1 11 ? 31.547 65.812 -11.844 1 43.19 11 LEU B C 1
ATOM 1272 O O . LEU B 1 11 ? 32.375 64.875 -11.867 1 43.19 11 LEU B O 1
ATOM 1276 N N . ALA B 1 12 ? 31.172 66.188 -10.633 1 42 12 ALA B N 1
ATOM 1277 C CA . ALA B 1 12 ? 31.109 65.375 -9.43 1 42 12 ALA B CA 1
ATOM 1278 C C . ALA B 1 12 ? 30.141 64.25 -9.602 1 42 12 ALA B C 1
ATOM 1280 O O . ALA B 1 12 ? 28.953 64.438 -9.867 1 42 12 ALA B O 1
ATOM 1281 N N . ALA B 1 13 ? 30.562 63 -10.023 1 41.75 13 ALA B N 1
ATOM 1282 C CA . ALA B 1 13 ? 29.75 61.781 -10.031 1 41.75 13 ALA B CA 1
ATOM 1283 C C . ALA B 1 13 ? 29.25 61.469 -8.625 1 41.75 13 ALA B C 1
ATOM 1285 O O . ALA B 1 13 ? 30.047 61.219 -7.719 1 41.75 13 ALA B O 1
ATOM 1286 N N . ALA B 1 14 ? 28.062 62 -8.219 1 42.97 14 ALA B N 1
ATOM 1287 C CA . ALA B 1 14 ? 27.422 61.5 -7.004 1 42.97 14 ALA B CA 1
ATOM 1288 C C . ALA B 1 14 ? 27.203 60 -7.086 1 42.97 14 ALA B C 1
ATOM 1290 O O . ALA B 1 14 ? 26.547 59.5 -8 1 42.97 14 ALA B O 1
ATOM 1291 N N . LEU B 1 15 ? 28.109 59.094 -6.578 1 44 15 LEU B N 1
ATOM 1292 C CA . LEU B 1 15 ? 27.922 57.688 -6.371 1 44 15 LEU B CA 1
ATOM 1293 C C . LEU B 1 15 ? 26.672 57.406 -5.535 1 44 15 LEU B C 1
ATOM 1295 O O . LEU B 1 15 ? 26.625 57.781 -4.355 1 44 15 LEU B O 1
ATOM 1299 N N . LEU B 1 16 ? 25.469 57.5 -6.129 1 43.16 16 LEU B N 1
ATOM 1300 C CA . LEU B 1 16 ? 24.266 57 -5.457 1 43.16 16 LEU B CA 1
ATOM 1301 C C . LEU B 1 16 ? 24.469 55.562 -4.984 1 43.16 16 LEU B C 1
ATOM 1303 O O . LEU B 1 16 ? 24.609 54.656 -5.801 1 43.16 16 LEU B O 1
ATOM 1307 N N . ILE B 1 17 ? 25.109 55.344 -3.859 1 45.78 17 ILE B N 1
ATOM 1308 C CA . ILE B 1 17 ? 25.094 54.031 -3.203 1 45.78 17 ILE B CA 1
ATOM 1309 C C . ILE B 1 17 ? 23.656 53.562 -3.027 1 45.78 17 ILE B C 1
ATOM 1311 O O . ILE B 1 17 ? 22.891 54.156 -2.27 1 45.78 17 ILE B O 1
ATOM 1315 N N . LEU B 1 18 ? 23.031 53.031 -4.047 1 46.44 18 LEU B N 1
ATOM 1316 C CA . LEU B 1 18 ? 21.812 52.281 -3.83 1 46.44 18 LEU B CA 1
ATOM 1317 C C . LEU B 1 18 ? 22 51.281 -2.699 1 46.44 18 LEU B C 1
ATOM 1319 O O . LEU B 1 18 ? 22.75 50.312 -2.84 1 46.44 18 LEU B O 1
ATOM 1323 N N . VAL B 1 19 ? 21.922 51.688 -1.463 1 45.03 19 VAL B N 1
ATOM 1324 C CA . VAL B 1 19 ? 21.766 50.719 -0.38 1 45.03 19 VAL B CA 1
ATOM 1325 C C . VAL B 1 19 ? 20.609 49.75 -0.695 1 45.03 19 VAL B C 1
ATOM 1327 O O . VAL B 1 19 ? 19.453 50.188 -0.804 1 45.03 19 VAL B O 1
ATOM 1330 N N . SER B 1 20 ? 20.812 48.781 -1.505 1 46.12 20 SER B N 1
ATOM 1331 C CA . SER B 1 20 ? 19.859 47.656 -1.519 1 46.12 20 SER B CA 1
ATOM 1332 C C . SER B 1 20 ? 19.422 47.312 -0.105 1 46.12 20 SER B C 1
ATOM 1334 O O . SER B 1 20 ? 20.219 46.781 0.683 1 46.12 20 SER B O 1
ATOM 1336 N N . VAL B 1 21 ? 18.641 48.094 0.474 1 42.16 21 VAL B N 1
ATOM 1337 C CA . VAL B 1 21 ? 17.938 47.531 1.63 1 42.16 21 VAL B CA 1
ATOM 1338 C C . VAL B 1 21 ? 17.359 46.156 1.278 1 42.16 21 VAL B C 1
ATOM 1340 O O . VAL B 1 21 ? 16.484 46.031 0.421 1 42.16 21 VAL B O 1
ATOM 1343 N N . SER B 1 22 ? 18.266 45.156 1.234 1 44.34 22 SER B N 1
ATOM 1344 C CA . SER B 1 22 ? 17.625 43.875 1.333 1 44.34 22 SER B CA 1
ATOM 1345 C C . SER B 1 22 ? 16.516 43.875 2.367 1 44.34 22 SER B C 1
ATOM 1347 O O . SER B 1 22 ? 16.766 44.062 3.561 1 44.34 22 SER B O 1
ATOM 1349 N N . LEU B 1 23 ? 15.484 44.5 2.094 1 41.69 23 LEU B N 1
ATOM 1350 C CA . LEU B 1 23 ? 14.328 44.156 2.922 1 41.69 23 LEU B CA 1
ATOM 1351 C C . LEU B 1 23 ? 14.312 42.656 3.242 1 41.69 23 LEU B C 1
ATOM 1353 O O . LEU B 1 23 ? 13.945 41.844 2.398 1 41.69 23 LEU B O 1
ATOM 1357 N N . ALA B 1 24 ? 15.266 42.188 3.902 1 44.91 24 ALA B N 1
ATOM 1358 C CA . ALA B 1 24 ? 14.961 40.969 4.625 1 44.91 24 ALA B CA 1
ATOM 1359 C C . ALA B 1 24 ? 13.578 41.031 5.258 1 44.91 24 ALA B C 1
ATOM 1361 O O . ALA B 1 24 ? 13.391 41.688 6.293 1 44.91 24 ALA B O 1
ATOM 1362 N N . THR B 1 25 ? 12.594 41.344 4.656 1 43.53 25 THR B N 1
ATOM 1363 C CA . THR B 1 25 ? 11.367 41 5.355 1 43.53 25 THR B CA 1
ATOM 1364 C C . THR B 1 25 ? 11.516 39.656 6.078 1 43.53 25 THR B C 1
ATOM 1366 O O . THR B 1 25 ? 11.625 38.594 5.441 1 43.53 25 THR B O 1
ATOM 1369 N N . GLY B 1 26 ? 12.391 39.438 6.969 1 47.06 26 GLY B N 1
ATOM 1370 C CA . GLY B 1 26 ? 12.383 38.344 7.941 1 47.06 26 GLY B CA 1
ATOM 1371 C C . GLY B 1 26 ? 10.992 37.844 8.25 1 47.06 26 GLY B C 1
ATOM 1372 O O . GLY B 1 26 ? 10.359 38.281 9.211 1 47.06 26 GLY B O 1
ATOM 1373 N N . LEU B 1 27 ? 10.062 37.781 7.379 1 50.38 27 LEU B N 1
ATOM 1374 C CA . LEU B 1 27 ? 8.734 37.25 7.691 1 50.38 27 LEU B CA 1
ATOM 1375 C C . LEU B 1 27 ? 8.805 36.188 8.781 1 50.38 27 LEU B C 1
ATOM 1377 O O . LEU B 1 27 ? 9.477 35.188 8.609 1 50.38 27 LEU B O 1
ATOM 1381 N N . GLU B 1 28 ? 8.891 36.5 10.031 1 58.12 28 GLU B N 1
ATOM 1382 C CA . GLU B 1 28 ? 8.758 35.656 11.211 1 58.12 28 GLU B CA 1
ATOM 1383 C C . GLU B 1 28 ? 7.867 34.438 10.922 1 58.12 28 GLU B C 1
ATOM 1385 O O . GLU B 1 28 ? 6.777 34.594 10.359 1 58.12 28 GLU B O 1
ATOM 1390 N N . SER B 1 29 ? 8.453 33.312 10.82 1 77.44 29 SER B N 1
ATOM 1391 C CA . SER B 1 29 ? 7.723 32.062 10.656 1 77.44 29 SER B CA 1
ATOM 1392 C C . SER B 1 29 ? 6.566 31.984 11.648 1 77.44 29 SER B C 1
ATOM 1394 O O . SER B 1 29 ? 6.715 32.312 12.82 1 77.44 29 SER B O 1
ATOM 1396 N N . SER B 1 30 ? 5.309 31.906 11.305 1 88.12 30 SER B N 1
ATOM 1397 C CA . SER B 1 30 ? 4.141 31.688 12.156 1 88.12 30 SER B CA 1
ATOM 1398 C C . SER B 1 30 ? 4.348 30.5 13.094 1 88.12 30 SER B C 1
ATOM 1400 O O . SER B 1 30 ? 5.227 29.672 12.867 1 88.12 30 SER B O 1
ATOM 1402 N N . PRO B 1 31 ? 3.754 30.562 14.281 1 91.75 31 PRO B N 1
ATOM 1403 C CA . PRO B 1 31 ? 3.836 29.406 15.18 1 91.75 31 PRO B CA 1
ATOM 1404 C C . PRO B 1 31 ? 3.559 28.078 14.461 1 91.75 31 PRO B C 1
ATOM 1406 O O . PRO B 1 31 ? 4.199 27.078 14.758 1 91.75 31 PRO B O 1
ATOM 1409 N N . PHE B 1 32 ? 2.623 28.125 13.531 1 93.94 32 PHE B N 1
ATOM 1410 C CA . PHE B 1 32 ? 2.322 26.922 12.758 1 93.94 32 PHE B CA 1
ATOM 1411 C C . PHE B 1 32 ? 3.52 26.516 11.914 1 93.94 32 PHE B C 1
ATOM 1413 O O . PHE B 1 32 ? 3.875 25.344 11.859 1 93.94 32 PHE B O 1
ATOM 1420 N N . ASP B 1 33 ? 4.238 27.406 11.266 1 93.69 33 ASP B N 1
ATOM 1421 C CA . ASP B 1 33 ? 5.41 27.125 10.453 1 93.69 33 ASP B CA 1
ATOM 1422 C C . ASP B 1 33 ? 6.551 26.562 11.305 1 93.69 33 ASP B C 1
ATOM 1424 O O . ASP B 1 33 ? 7.266 25.656 10.875 1 93.69 33 ASP B O 1
ATOM 1428 N N . ALA B 1 34 ? 6.641 27.109 12.461 1 94.75 34 ALA B N 1
ATOM 1429 C CA . ALA B 1 34 ? 7.664 26.625 13.375 1 94.75 34 ALA B CA 1
ATOM 1430 C C . ALA B 1 34 ? 7.367 25.203 13.82 1 94.75 34 ALA B C 1
ATOM 1432 O O . ALA B 1 34 ? 8.281 24.375 13.953 1 94.75 34 ALA B O 1
ATOM 1433 N N . ALA B 1 35 ? 6.121 24.938 14.102 1 95.94 35 ALA B N 1
ATOM 1434 C CA . ALA B 1 35 ? 5.699 23.609 14.5 1 95.94 35 ALA B CA 1
ATOM 1435 C C . ALA B 1 35 ? 5.949 22.594 13.375 1 95.94 35 ALA B C 1
ATOM 1437 O O . ALA B 1 35 ? 6.371 21.469 13.633 1 95.94 35 ALA B O 1
ATOM 1438 N N . LEU B 1 36 ? 5.719 23.031 12.133 1 97 36 LEU B N 1
ATOM 1439 C CA . LEU B 1 36 ? 5.965 22.156 10.984 1 97 36 LEU B CA 1
ATOM 1440 C C . LEU B 1 36 ? 7.453 21.859 10.852 1 97 36 LEU B C 1
ATOM 1442 O O . LEU B 1 36 ? 7.832 20.719 10.539 1 97 36 LEU B O 1
ATOM 1446 N N . ALA B 1 37 ? 8.281 22.859 11.07 1 95.38 37 ALA B N 1
ATOM 1447 C CA . ALA B 1 37 ? 9.727 22.672 11 1 95.38 37 ALA B CA 1
ATOM 1448 C C . ALA B 1 37 ? 10.203 21.672 12.055 1 95.38 37 ALA B C 1
ATOM 1450 O O . ALA B 1 37 ? 11.023 20.797 11.773 1 95.38 37 ALA B O 1
ATOM 1451 N N . ALA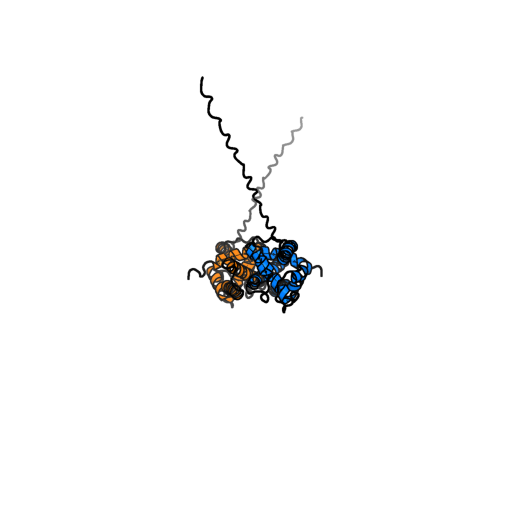 B 1 38 ? 9.664 21.812 13.227 1 95.44 38 ALA B N 1
ATOM 1452 C CA . ALA B 1 38 ? 10.016 20.906 14.312 1 95.44 38 ALA B CA 1
ATOM 1453 C C . ALA B 1 38 ? 9.57 19.484 13.992 1 95.44 38 ALA B C 1
ATOM 1455 O O . ALA B 1 38 ? 10.281 18.516 14.305 1 95.44 38 ALA B O 1
ATOM 1456 N N . LEU B 1 39 ? 8.422 19.344 13.383 1 96.56 39 LEU B N 1
ATOM 1457 C CA . LEU B 1 39 ? 7.895 18.031 13.023 1 96.56 39 LEU B CA 1
ATOM 1458 C C . LEU B 1 39 ? 8.797 17.344 12.008 1 96.56 39 LEU B C 1
ATOM 1460 O O . LEU B 1 39 ? 9.047 16.141 12.109 1 96.56 39 LEU B O 1
ATOM 1464 N N . GLN B 1 40 ? 9.305 18.078 11.031 1 97.06 40 GLN B N 1
ATOM 1465 C CA . GLN B 1 40 ? 10.227 17.516 10.047 1 97.06 40 GLN B CA 1
ATOM 1466 C C . GLN B 1 40 ? 11.453 16.906 10.727 1 97.06 40 GLN B C 1
ATOM 1468 O O . GLN B 1 40 ? 11.93 15.844 10.312 1 97.06 40 GLN B O 1
ATOM 1473 N N . GLY B 1 41 ? 11.922 17.594 11.789 1 94.62 41 GLY B N 1
ATOM 1474 C CA . GLY B 1 41 ? 13.023 17.062 12.562 1 94.62 41 GLY B CA 1
ATOM 1475 C C . GLY B 1 41 ? 12.68 15.758 13.273 1 94.62 41 GLY B C 1
ATOM 1476 O O . GLY B 1 41 ? 13.469 14.82 13.281 1 94.62 41 GLY B O 1
ATOM 1477 N N . ARG B 1 42 ? 11.523 15.625 13.805 1 93.62 42 ARG B N 1
ATOM 1478 C CA . ARG B 1 42 ? 11.078 14.461 14.562 1 93.62 42 ARG B CA 1
ATOM 1479 C C . ARG B 1 42 ? 10.891 13.25 13.656 1 93.62 42 ARG B C 1
ATOM 1481 O O . ARG B 1 42 ? 11.156 12.117 14.055 1 93.62 42 ARG B O 1
ATOM 1488 N N . ILE B 1 43 ? 10.43 13.5 12.398 1 94.5 43 ILE B N 1
ATOM 1489 C CA . ILE B 1 43 ? 10.125 12.383 11.523 1 94.5 43 ILE B CA 1
ATOM 1490 C C . ILE B 1 43 ? 11.344 12.055 10.664 1 94.5 43 ILE B C 1
ATOM 1492 O O . ILE B 1 43 ? 11.359 11.039 9.961 1 94.5 43 ILE B O 1
ATOM 1496 N N . GLY B 1 44 ? 12.383 12.914 10.727 1 95.06 44 GLY B N 1
ATOM 1497 C CA . GLY B 1 44 ? 13.609 12.664 9.992 1 95.06 44 GLY B CA 1
ATOM 1498 C C . GLY B 1 44 ? 13.453 12.805 8.492 1 95.06 44 GLY B C 1
ATOM 1499 O O . GLY B 1 44 ? 14.008 12.023 7.723 1 95.06 44 GLY B O 1
ATOM 1500 N N . TYR B 1 45 ? 12.586 13.68 8.102 1 97.69 45 TYR B N 1
ATOM 1501 C CA . TYR B 1 45 ? 12.344 13.922 6.68 1 97.69 45 TYR B CA 1
ATOM 1502 C C . TYR B 1 45 ? 12.18 15.414 6.398 1 97.69 45 TYR B C 1
ATOM 1504 O O . TYR B 1 45 ? 11.359 16.078 7.023 1 97.69 45 TYR B O 1
ATOM 1512 N N . ALA B 1 46 ? 12.93 15.93 5.449 1 97.38 46 ALA B N 1
ATOM 1513 C CA . ALA B 1 46 ? 12.836 17.328 5.035 1 97.38 46 ALA B CA 1
ATOM 1514 C C . ALA B 1 46 ? 12.062 17.469 3.729 1 97.38 46 ALA B C 1
ATOM 1516 O O . ALA B 1 46 ? 12.539 17.031 2.674 1 97.38 46 ALA B O 1
ATOM 1517 N N . PHE B 1 47 ? 10.953 18.125 3.812 1 98.06 47 PHE B N 1
ATOM 1518 C CA . PHE B 1 47 ? 10.086 18.25 2.648 1 98.06 47 PHE B CA 1
ATOM 1519 C C . PHE B 1 47 ? 10.688 19.219 1.633 1 98.06 47 PHE B C 1
ATOM 1521 O O . PHE B 1 47 ? 11.172 20.281 2 1 98.06 47 PHE B O 1
ATOM 1528 N N . GLN B 1 48 ? 10.617 18.828 0.396 1 96.88 48 GLN B N 1
ATOM 1529 C CA . GLN B 1 48 ? 10.938 19.734 -0.697 1 96.88 48 GLN B CA 1
ATOM 1530 C C . GLN B 1 48 ? 9.812 20.75 -0.913 1 96.88 48 GLN B C 1
ATOM 1532 O O . GLN B 1 48 ? 10.07 21.922 -1.213 1 96.88 48 GLN B O 1
ATOM 1537 N N . SER B 1 49 ? 8.578 20.281 -0.785 1 94.56 49 SER B N 1
ATOM 1538 C CA . SER B 1 49 ? 7.379 21.109 -0.848 1 94.56 49 SER B CA 1
ATOM 1539 C C . SER B 1 49 ? 6.703 21.203 0.517 1 94.56 49 SER B C 1
ATOM 1541 O O . SER B 1 49 ? 5.855 20.391 0.857 1 94.56 49 SER B O 1
ATOM 1543 N N . PRO B 1 50 ? 7.004 22.297 1.164 1 94.06 50 PRO B N 1
ATOM 1544 C CA . PRO B 1 50 ? 6.434 22.422 2.508 1 94.06 50 PRO B CA 1
ATOM 1545 C C . PRO B 1 50 ? 4.91 22.453 2.5 1 94.06 50 PRO B C 1
ATOM 1547 O O . PRO B 1 50 ? 4.277 22.156 3.518 1 94.06 50 PRO B O 1
ATOM 1550 N N . ASP B 1 51 ? 4.363 22.781 1.354 1 95.81 51 ASP B N 1
ATOM 1551 C CA . ASP B 1 51 ? 2.908 22.859 1.253 1 95.81 51 ASP B CA 1
ATOM 1552 C C . ASP B 1 51 ? 2.266 21.484 1.452 1 95.81 51 ASP B C 1
ATOM 1554 O O . ASP B 1 51 ? 1.151 21.391 1.968 1 95.81 51 ASP B O 1
ATOM 1558 N N . LEU B 1 52 ? 2.971 20.453 1.024 1 97.81 52 LEU B N 1
ATOM 1559 C CA . LEU B 1 52 ? 2.477 19.094 1.25 1 97.81 52 LEU B CA 1
ATOM 1560 C C . LEU B 1 52 ? 2.338 18.812 2.74 1 97.81 52 LEU B C 1
ATOM 1562 O O . LEU B 1 52 ? 1.335 18.234 3.178 1 97.81 52 LEU B O 1
ATOM 1566 N N . LEU B 1 53 ? 3.369 19.25 3.484 1 98.19 53 LEU B N 1
ATOM 1567 C CA . LEU B 1 53 ? 3.336 19.047 4.93 1 98.19 53 LEU B CA 1
ATOM 1568 C C . LEU B 1 53 ? 2.227 19.875 5.57 1 98.19 53 LEU B C 1
ATOM 1570 O O . LEU B 1 53 ? 1.521 19.391 6.457 1 98.19 53 LEU B O 1
ATOM 1574 N N . ARG B 1 54 ? 2.082 21.094 5.141 1 97.94 54 ARG B N 1
ATOM 1575 C CA . ARG B 1 54 ? 1.013 21.953 5.629 1 97.94 54 ARG B CA 1
ATOM 1576 C C . ARG B 1 54 ? -0.353 21.312 5.41 1 97.94 54 ARG B C 1
ATOM 1578 O O . ARG B 1 54 ? -1.177 21.266 6.328 1 97.94 54 ARG B O 1
ATOM 1585 N N . ARG B 1 55 ? -0.531 20.812 4.242 1 98.19 55 ARG B N 1
ATOM 1586 C CA . ARG B 1 55 ? -1.794 20.172 3.906 1 98.19 55 ARG B CA 1
ATOM 1587 C C . ARG B 1 55 ? -2.014 18.922 4.762 1 98.19 55 ARG B C 1
ATOM 1589 O O . ARG B 1 55 ? -3.121 18.688 5.25 1 98.19 55 ARG B O 1
ATOM 1596 N N . ALA B 1 56 ? -1.003 18.125 4.938 1 98.75 56 ALA B N 1
ATOM 1597 C CA . ALA B 1 56 ? -1.093 16.906 5.734 1 98.75 56 ALA B CA 1
ATOM 1598 C C . ALA B 1 56 ? -1.505 17.219 7.168 1 98.75 56 ALA B C 1
ATOM 1600 O O . ALA B 1 56 ? -2.191 16.422 7.812 1 98.75 56 ALA B O 1
ATOM 1601 N N . MET B 1 57 ? -1.102 18.406 7.629 1 98.81 57 MET B N 1
ATOM 1602 C CA . MET B 1 57 ? -1.377 18.797 9.008 1 98.81 57 MET B CA 1
ATOM 1603 C C . MET B 1 57 ? -2.611 19.688 9.094 1 98.81 57 MET B C 1
ATOM 1605 O O . MET B 1 57 ? -2.777 20.438 10.055 1 98.81 57 MET B O 1
ATOM 1609 N N . THR B 1 58 ? -3.41 19.578 8.117 1 98.69 58 THR B N 1
ATOM 1610 C CA . THR B 1 58 ? -4.672 20.312 8.109 1 98.69 58 THR B CA 1
ATOM 1611 C C . THR B 1 58 ? -5.855 19.359 8.031 1 98.69 58 THR B C 1
ATOM 1613 O O . THR B 1 58 ? -5.996 18.609 7.062 1 98.69 58 THR B O 1
ATOM 1616 N N . HIS B 1 59 ? -6.625 19.312 9.055 1 98.69 59 HIS B N 1
ATOM 1617 C CA . HIS B 1 59 ? -7.809 18.469 9.133 1 98.69 59 HIS B CA 1
ATOM 1618 C C . HIS B 1 59 ? -8.961 19.062 8.328 1 98.69 59 HIS B C 1
ATOM 1620 O O . HIS B 1 59 ? -9.031 20.281 8.148 1 98.69 59 HIS B O 1
ATOM 1626 N N . ALA B 1 60 ? -9.906 18.203 7.906 1 97.81 60 ALA B N 1
ATOM 1627 C CA . ALA B 1 60 ? -11.023 18.625 7.059 1 97.81 60 ALA B CA 1
ATOM 1628 C C . ALA B 1 60 ? -11.945 19.594 7.797 1 97.81 60 ALA B C 1
ATOM 1630 O O . ALA B 1 60 ? -12.664 20.359 7.172 1 97.81 60 ALA B O 1
ATOM 1631 N N . SER B 1 61 ? -11.992 19.578 9.148 1 97.94 61 SER B N 1
ATOM 1632 C CA . SER B 1 61 ? -12.805 20.5 9.93 1 97.94 61 SER B CA 1
ATOM 1633 C C . SER B 1 61 ? -12.281 21.938 9.789 1 97.94 61 SER B C 1
ATOM 1635 O O . SER B 1 61 ? -13.023 22.891 10.023 1 97.94 61 SER B O 1
ATOM 1637 N N . TYR B 1 62 ? -11.016 22.078 9.445 1 98.06 62 TYR B N 1
ATOM 1638 C CA . TYR B 1 62 ? -10.359 23.375 9.391 1 98.06 62 TYR B CA 1
ATOM 1639 C C . TYR B 1 62 ? -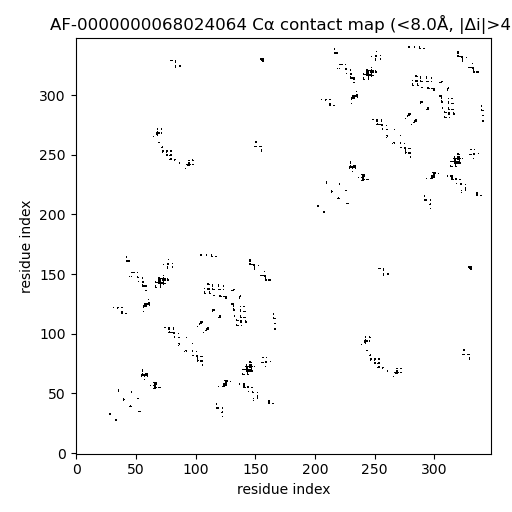10.445 23.984 7.992 1 98.06 62 TYR B C 1
ATOM 1641 O O . TYR B 1 62 ? -10.664 25.188 7.84 1 98.06 62 TYR B O 1
ATOM 1649 N N . SER B 1 63 ? -10.258 23.125 7.016 1 97 63 SER B N 1
ATOM 1650 C CA . SER B 1 63 ? -10.211 23.609 5.641 1 97 63 SER B CA 1
ATOM 1651 C C . SER B 1 63 ? -10.602 22.516 4.656 1 97 63 SER B C 1
ATOM 1653 O O . SER B 1 63 ? -10.398 21.328 4.926 1 97 63 SER B O 1
ATOM 1655 N N . ARG B 1 64 ? -11.039 22.938 3.445 1 94.44 64 ARG B N 1
ATOM 1656 C CA . ARG B 1 64 ? -11.305 22 2.357 1 94.44 64 ARG B CA 1
ATOM 1657 C C . ARG B 1 64 ? -10.008 21.469 1.76 1 94.44 64 ARG B C 1
ATOM 1659 O O . ARG B 1 64 ? -9.969 20.359 1.243 1 94.44 64 ARG B O 1
ATOM 1666 N N . GLU B 1 65 ? -9.047 22.328 1.759 1 95.44 65 GLU B N 1
ATOM 1667 C CA . GLU B 1 65 ? -7.707 21.875 1.389 1 95.44 65 GLU B CA 1
ATOM 1668 C C . GLU B 1 65 ? -7.023 21.172 2.549 1 95.44 65 GLU B C 1
ATOM 1670 O O . GLU B 1 65 ? -6.383 21.797 3.389 1 95.44 65 GLU B O 1
ATOM 1675 N N . ASN B 1 66 ? -7.254 19.906 2.662 1 98.19 66 ASN B N 1
ATOM 1676 C CA . ASN B 1 66 ? -6.848 19.125 3.83 1 98.19 66 ASN B CA 1
ATOM 1677 C C . ASN B 1 66 ? -6.105 17.859 3.428 1 98.19 66 ASN B C 1
ATOM 1679 O O . ASN B 1 66 ? -5.797 17.656 2.252 1 98.19 66 ASN B O 1
ATOM 1683 N N . GLY B 1 67 ? -5.828 17 4.391 1 98.5 67 GLY B N 1
ATOM 1684 C CA . GLY B 1 67 ? -4.918 15.891 4.176 1 98.5 67 GLY B CA 1
ATOM 1685 C C . GLY B 1 67 ? -5.633 14.594 3.842 1 98.5 67 GLY B C 1
ATOM 1686 O O . GLY B 1 67 ? -5.008 13.531 3.779 1 98.5 67 GLY B O 1
ATOM 1687 N N . ARG B 1 68 ? -6.938 14.594 3.561 1 98.69 68 ARG B N 1
ATOM 1688 C CA . ARG B 1 68 ? -7.715 13.367 3.447 1 98.69 68 ARG B CA 1
ATOM 1689 C C . ARG B 1 68 ? -7.25 12.531 2.262 1 98.69 68 ARG B C 1
ATOM 1691 O O . ARG B 1 68 ? -7.16 11.305 2.357 1 98.69 68 ARG B O 1
ATOM 1698 N N . ALA B 1 69 ? -6.992 13.219 1.135 1 98.75 69 ALA B N 1
ATOM 1699 C CA . ALA B 1 69 ? -6.527 12.484 -0.039 1 98.75 69 ALA B CA 1
ATOM 1700 C C . ALA B 1 69 ? -5.148 11.883 0.203 1 98.75 69 ALA B C 1
ATOM 1702 O O . ALA B 1 69 ? -4.887 10.742 -0.177 1 98.75 69 ALA B O 1
ATOM 1703 N N . LEU B 1 70 ? -4.27 12.602 0.851 1 98.88 70 LEU B N 1
ATOM 1704 C CA . LEU B 1 70 ? -2.941 12.117 1.208 1 98.88 70 LEU B CA 1
ATOM 1705 C C . LEU B 1 70 ? -3.031 10.93 2.152 1 98.88 70 LEU B C 1
ATOM 1707 O O . LEU B 1 70 ? -2.217 10.008 2.074 1 98.88 70 LEU B O 1
ATOM 1711 N N . ALA B 1 71 ? -4.039 10.945 3.027 1 98.94 71 ALA B N 1
ATOM 1712 C CA . ALA B 1 71 ? -4.207 9.875 4.008 1 98.94 71 ALA B CA 1
ATOM 1713 C C . ALA B 1 71 ? -4.555 8.555 3.322 1 98.94 71 ALA B C 1
ATOM 1715 O O . ALA B 1 71 ? -4.188 7.48 3.805 1 98.94 71 ALA B O 1
ATOM 1716 N N . VAL B 1 72 ? -5.234 8.625 2.186 1 98.81 72 VAL B N 1
ATOM 1717 C CA . VAL B 1 72 ? -5.539 7.422 1.421 1 98.81 72 VAL B CA 1
ATOM 1718 C C . VAL B 1 72 ? -4.242 6.727 1.014 1 98.81 72 VAL B C 1
ATOM 1720 O O . VAL B 1 72 ? -4.07 5.527 1.252 1 98.81 72 VAL B O 1
ATOM 1723 N N . LEU B 1 73 ? -3.375 7.516 0.461 1 98.81 73 LEU B N 1
ATOM 1724 C CA . LEU B 1 73 ? -2.07 7 0.058 1 98.81 73 LEU B CA 1
ATOM 1725 C C . LEU B 1 73 ? -1.275 6.527 1.271 1 98.81 73 LEU B C 1
ATOM 1727 O O . LEU B 1 73 ? -0.674 5.449 1.242 1 98.81 73 LEU B O 1
ATOM 1731 N N . GLY B 1 74 ? -1.271 7.312 2.314 1 98.81 74 GLY B N 1
ATOM 1732 C CA . GLY B 1 74 ? -0.514 6.973 3.508 1 98.81 74 GLY B CA 1
ATOM 1733 C C . GLY B 1 74 ? -0.937 5.652 4.125 1 98.81 74 GLY B C 1
ATOM 1734 O O . GLY B 1 74 ? -0.096 4.879 4.586 1 98.81 74 GLY B O 1
ATOM 1735 N N . LEU B 1 75 ? -2.234 5.418 4.137 1 98.62 75 LEU B N 1
ATOM 1736 C CA . LEU B 1 75 ? -2.734 4.164 4.684 1 98.62 75 LEU B CA 1
ATOM 1737 C C . LEU B 1 75 ? -2.271 2.979 3.844 1 98.62 75 LEU B C 1
ATOM 1739 O O . LEU B 1 75 ? -1.778 1.985 4.383 1 98.62 75 LEU B O 1
ATOM 1743 N N . ALA B 1 76 ? -2.418 3.082 2.562 1 98.56 76 ALA B N 1
ATOM 1744 C CA . ALA B 1 76 ? -2.004 2.004 1.668 1 98.56 76 ALA B CA 1
ATOM 1745 C C . ALA B 1 76 ? -0.508 1.731 1.794 1 98.56 76 ALA B C 1
ATOM 1747 O O . ALA B 1 76 ? -0.081 0.575 1.821 1 98.56 76 ALA B O 1
ATOM 1748 N N . ALA B 1 77 ? 0.283 2.783 1.892 1 98.69 77 ALA B N 1
ATOM 1749 C CA . ALA B 1 77 ? 1.73 2.643 2.027 1 98.69 77 ALA B CA 1
ATOM 1750 C C . ALA B 1 77 ? 2.094 1.971 3.348 1 98.69 77 ALA B C 1
ATOM 1752 O O . ALA B 1 77 ? 2.982 1.116 3.393 1 98.69 77 ALA B O 1
ATOM 1753 N N . ALA B 1 78 ? 1.427 2.332 4.402 1 98.5 78 ALA B N 1
ATOM 1754 C CA . ALA B 1 78 ? 1.688 1.74 5.711 1 98.5 78 ALA B CA 1
ATOM 1755 C C . ALA B 1 78 ? 1.337 0.255 5.719 1 98.5 78 ALA B C 1
ATOM 1757 O O . ALA B 1 78 ? 2.078 -0.561 6.273 1 98.5 78 ALA B O 1
ATOM 1758 N N . GLU B 1 79 ? 0.225 -0.066 5.109 1 98.38 79 GLU B N 1
ATOM 1759 C CA . GLU B 1 79 ? -0.194 -1.463 5.047 1 98.38 79 GLU B CA 1
ATOM 1760 C C . GLU B 1 79 ? 0.795 -2.299 4.238 1 98.38 79 GLU B C 1
ATOM 1762 O O . GLU B 1 79 ? 1.142 -3.414 4.633 1 98.38 79 GLU B O 1
ATOM 1767 N N . SER B 1 80 ? 1.209 -1.74 3.139 1 98.5 80 SER B N 1
ATOM 1768 C CA . SER B 1 80 ? 2.201 -2.422 2.314 1 98.5 80 SER B CA 1
ATOM 1769 C C . SER B 1 80 ? 3.508 -2.621 3.072 1 98.5 80 SER B C 1
ATOM 1771 O O . SER B 1 80 ? 4.105 -3.697 3.016 1 98.5 80 SER B O 1
ATOM 1773 N N . ALA B 1 81 ? 3.926 -1.622 3.789 1 98.31 81 ALA B N 1
ATOM 1774 C CA . ALA B 1 81 ? 5.152 -1.695 4.578 1 98.31 81 ALA B CA 1
ATOM 1775 C C . ALA B 1 81 ? 5.047 -2.771 5.656 1 98.31 81 ALA B C 1
ATOM 1777 O O . ALA B 1 81 ? 5.98 -3.559 5.848 1 98.31 81 ALA B O 1
ATOM 1778 N N . ALA B 1 82 ? 3.941 -2.812 6.316 1 97.94 82 ALA B N 1
ATOM 1779 C CA . ALA B 1 82 ? 3.732 -3.775 7.391 1 97.94 82 ALA B CA 1
ATOM 1780 C C . ALA B 1 82 ? 3.699 -5.203 6.852 1 97.94 82 ALA B C 1
ATOM 1782 O O . ALA B 1 82 ? 4.297 -6.109 7.438 1 97.94 82 ALA B O 1
ATOM 1783 N N . ALA B 1 83 ? 3.004 -5.391 5.746 1 98.44 83 ALA B N 1
ATOM 1784 C CA . ALA B 1 83 ? 2.947 -6.711 5.125 1 98.44 83 ALA B CA 1
ATOM 1785 C C . ALA B 1 83 ? 4.332 -7.168 4.68 1 98.44 83 ALA B C 1
ATOM 1787 O O . ALA B 1 83 ? 4.707 -8.328 4.883 1 98.44 83 ALA B O 1
ATOM 1788 N N . LEU B 1 84 ? 5.07 -6.273 4.086 1 98.56 84 LEU B N 1
ATOM 1789 C CA . LEU B 1 84 ? 6.422 -6.598 3.635 1 98.56 84 LEU B CA 1
ATOM 1790 C C . LEU B 1 84 ? 7.297 -7.016 4.812 1 98.56 84 LEU B C 1
ATOM 1792 O O . LEU B 1 84 ? 8.031 -8.008 4.727 1 98.56 84 LEU B O 1
ATOM 1796 N N . ARG B 1 85 ? 7.203 -6.254 5.844 1 97.5 85 ARG B N 1
ATOM 1797 C CA . ARG B 1 85 ? 8.008 -6.586 7.02 1 97.5 85 ARG B CA 1
ATOM 1798 C C . ARG B 1 85 ? 7.613 -7.949 7.582 1 97.5 85 ARG B C 1
ATOM 1800 O O . ARG B 1 85 ? 8.477 -8.727 7.996 1 97.5 85 ARG B O 1
ATOM 1807 N N . ALA B 1 86 ? 6.324 -8.227 7.68 1 97.81 86 ALA B N 1
ATOM 1808 C CA . ALA B 1 86 ? 5.848 -9.508 8.18 1 97.81 86 ALA B CA 1
ATOM 1809 C C . ALA B 1 86 ? 6.406 -10.664 7.352 1 97.81 86 ALA B C 1
ATOM 1811 O O . ALA B 1 86 ? 6.879 -11.664 7.902 1 97.81 86 ALA B O 1
ATOM 1812 N N . LEU B 1 87 ? 6.402 -10.516 6.02 1 98.12 87 LEU B N 1
ATOM 1813 C CA . LEU B 1 87 ? 6.859 -11.57 5.125 1 98.12 87 LEU B CA 1
ATOM 1814 C C . LEU B 1 87 ? 8.383 -11.656 5.121 1 98.12 87 LEU B C 1
ATOM 1816 O O . LEU B 1 87 ? 8.945 -12.727 4.875 1 98.12 87 LEU B O 1
ATOM 1820 N N . ALA B 1 88 ? 9.023 -10.516 5.383 1 96.38 88 ALA B N 1
ATOM 1821 C CA . ALA B 1 88 ? 10.477 -10.523 5.535 1 96.38 88 ALA B CA 1
ATOM 1822 C C . ALA B 1 88 ? 10.891 -11.281 6.793 1 96.38 88 ALA B C 1
ATOM 1824 O O . ALA B 1 88 ? 11.914 -11.969 6.805 1 96.38 88 ALA B O 1
ATOM 1825 N N . ALA B 1 89 ? 10.086 -11.117 7.836 1 96.06 89 ALA B N 1
ATOM 1826 C CA . ALA B 1 89 ? 10.367 -11.773 9.109 1 96.06 89 ALA B CA 1
ATOM 1827 C C . ALA B 1 89 ? 10.047 -13.266 9.039 1 96.06 89 ALA B C 1
ATOM 1829 O O . ALA B 1 89 ? 10.727 -14.086 9.664 1 96.06 89 ALA B O 1
ATOM 1830 N N . ASP B 1 90 ? 9 -13.609 8.305 1 97 90 ASP B N 1
ATOM 1831 C CA . ASP B 1 90 ? 8.555 -14.984 8.117 1 97 90 ASP B CA 1
ATOM 1832 C C . ASP B 1 90 ? 7.98 -15.195 6.715 1 97 90 ASP B C 1
ATOM 1834 O O . ASP B 1 90 ? 6.789 -14.977 6.488 1 97 90 ASP B O 1
ATOM 1838 N N . ARG B 1 91 ? 8.711 -15.797 5.867 1 94.12 91 ARG B N 1
ATOM 1839 C CA . ARG B 1 91 ? 8.328 -15.977 4.473 1 94.12 91 ARG B CA 1
ATOM 1840 C C . ARG B 1 91 ? 7.18 -16.969 4.344 1 94.12 91 ARG B C 1
ATOM 1842 O O . ARG B 1 91 ? 6.504 -17.016 3.312 1 94.12 91 ARG B O 1
ATOM 1849 N N . ASP B 1 92 ? 7.016 -17.75 5.379 1 94.88 92 ASP B N 1
ATOM 1850 C CA . ASP B 1 92 ? 5.992 -18.797 5.324 1 94.88 92 ASP B CA 1
ATOM 1851 C C . ASP B 1 92 ? 4.75 -18.391 6.105 1 94.88 92 ASP B C 1
ATOM 1853 O O . ASP B 1 92 ? 3.832 -19.188 6.293 1 94.88 92 ASP B O 1
ATOM 1857 N N . ALA B 1 93 ? 4.699 -17.125 6.551 1 96.94 93 ALA B N 1
ATOM 1858 C CA . ALA B 1 93 ? 3.525 -16.656 7.281 1 96.94 93 ALA B CA 1
ATOM 1859 C C . ALA B 1 93 ? 2.252 -16.844 6.465 1 96.94 93 ALA B C 1
ATOM 1861 O O . ALA B 1 93 ? 2.238 -16.594 5.258 1 96.94 93 ALA B O 1
ATOM 1862 N N . PRO B 1 94 ? 1.186 -17.375 7.109 1 97.5 94 PRO B N 1
ATOM 1863 C CA . PRO B 1 94 ? -0.081 -17.484 6.379 1 97.5 94 PRO B CA 1
ATOM 1864 C C . PRO B 1 94 ? -0.702 -16.125 6.07 1 97.5 94 PRO B C 1
ATOM 1866 O O . PRO B 1 94 ? -0.377 -15.125 6.719 1 97.5 94 PRO B O 1
ATOM 1869 N N . ALA B 1 95 ? -1.586 -16.078 5.094 1 98.44 95 ALA B N 1
ATOM 1870 C CA . ALA B 1 95 ? -2.244 -14.844 4.664 1 98.44 95 ALA B CA 1
ATOM 1871 C C . ALA B 1 95 ? -2.924 -14.148 5.84 1 98.44 95 ALA B C 1
ATOM 1873 O O . ALA B 1 95 ? -2.889 -12.914 5.945 1 98.44 95 ALA B O 1
ATOM 1874 N N . SER B 1 96 ? -3.502 -14.891 6.723 1 98.25 96 SER B N 1
ATOM 1875 C CA . SER B 1 96 ? -4.203 -14.336 7.875 1 98.25 96 SER B CA 1
ATOM 1876 C C . SER B 1 96 ? -3.24 -13.609 8.805 1 98.25 96 SER B C 1
ATOM 1878 O O . SER B 1 96 ? -3.57 -12.547 9.344 1 98.25 96 SER B O 1
ATOM 1880 N N . ALA B 1 97 ? -2.133 -14.148 8.992 1 98.06 97 ALA B N 1
ATOM 1881 C CA . ALA B 1 97 ? -1.128 -13.523 9.852 1 98.06 97 ALA B CA 1
ATOM 1882 C C . ALA B 1 97 ? -0.589 -12.242 9.227 1 98.06 97 ALA B C 1
ATOM 1884 O O . ALA B 1 97 ? -0.368 -11.25 9.922 1 98.06 97 ALA B O 1
ATOM 1885 N N . VAL B 1 98 ? -0.379 -12.266 7.914 1 98.5 98 VAL B N 1
ATOM 1886 C CA . VAL B 1 98 ? 0.128 -11.094 7.211 1 98.5 98 VAL B CA 1
ATOM 1887 C C . VAL B 1 98 ? -0.912 -9.977 7.25 1 98.5 98 VAL B C 1
ATOM 1889 O O . VAL B 1 98 ? -0.583 -8.828 7.539 1 98.5 98 VAL B O 1
ATOM 1892 N N . SER B 1 99 ? -2.145 -10.352 7.023 1 98.56 99 SER B N 1
ATOM 1893 C CA . SER B 1 99 ? -3.23 -9.375 7.09 1 98.56 99 SER B CA 1
ATOM 1894 C C . SER B 1 99 ? -3.359 -8.789 8.492 1 98.56 99 SER B C 1
ATOM 1896 O O . SER B 1 99 ? -3.574 -7.582 8.641 1 98.56 99 SER B O 1
ATOM 1898 N N . ARG B 1 100 ? -3.227 -9.602 9.438 1 97.94 100 ARG B N 1
ATOM 1899 C CA . ARG B 1 100 ? -3.309 -9.148 10.828 1 97.94 100 ARG B CA 1
ATOM 1900 C C . ARG B 1 100 ? -2.158 -8.203 11.164 1 97.94 100 ARG B C 1
ATOM 1902 O O . ARG B 1 100 ? -2.357 -7.184 11.828 1 97.94 100 ARG B O 1
ATOM 1909 N N . ALA B 1 101 ? -1.01 -8.508 10.711 1 96.5 101 ALA B N 1
ATOM 1910 C CA . ALA B 1 101 ? 0.15 -7.652 10.938 1 96.5 101 ALA B CA 1
ATOM 1911 C C . ALA B 1 101 ? -0.062 -6.27 10.336 1 96.5 101 ALA B C 1
ATOM 1913 O O . ALA B 1 101 ? 0.245 -5.254 10.961 1 96.5 101 ALA B O 1
ATOM 1914 N N . ALA B 1 102 ? -0.568 -6.281 9.102 1 97.06 102 ALA B N 1
ATOM 1915 C CA . ALA B 1 102 ? -0.854 -5.012 8.438 1 97.06 102 ALA B CA 1
ATOM 1916 C C . ALA B 1 102 ? -1.902 -4.215 9.203 1 97.06 102 ALA B C 1
ATOM 1918 O O . ALA B 1 102 ? -1.719 -3.02 9.453 1 97.06 102 ALA B O 1
ATOM 1919 N N . ARG B 1 103 ? -2.943 -4.844 9.609 1 96.81 103 ARG B N 1
ATOM 1920 C CA . ARG B 1 103 ? -4.02 -4.195 10.352 1 96.81 103 ARG B CA 1
ATOM 1921 C C . ARG B 1 103 ? -3.52 -3.662 11.688 1 96.81 103 ARG B C 1
ATOM 1923 O O . ARG B 1 103 ? -3.863 -2.547 12.086 1 96.81 103 ARG B O 1
ATOM 1930 N N . ASP B 1 104 ? -2.752 -4.414 12.359 1 95.81 104 ASP B N 1
ATOM 1931 C CA . ASP B 1 104 ? -2.262 -4.039 13.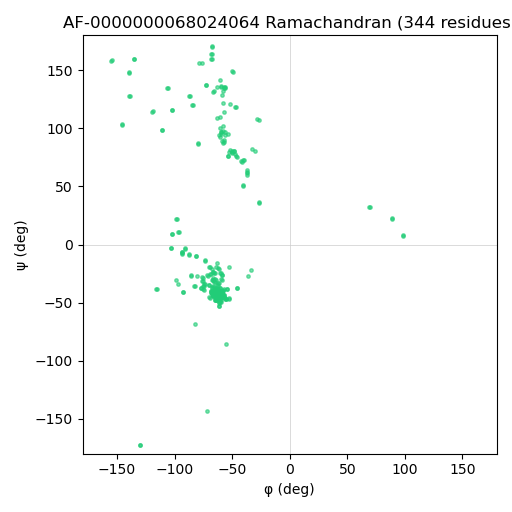688 1 95.81 104 ASP B CA 1
ATOM 1932 C C . ASP B 1 104 ? -1.292 -2.863 13.594 1 95.81 104 ASP B C 1
ATOM 1934 O O . ASP B 1 104 ? -1.354 -1.938 14.406 1 95.81 104 ASP B O 1
ATOM 1938 N N . ALA B 1 105 ? -0.465 -2.918 12.633 1 95.44 105 ALA B N 1
ATOM 1939 C CA . ALA B 1 105 ? 0.572 -1.896 12.516 1 95.44 105 ALA B CA 1
ATOM 1940 C C . ALA B 1 105 ? -0 -0.595 11.961 1 95.44 105 ALA B C 1
ATOM 1942 O O . ALA B 1 105 ? 0.401 0.495 12.375 1 95.44 105 ALA B O 1
ATOM 1943 N N . ALA B 1 106 ? -0.938 -0.774 11.023 1 96.31 106 ALA B N 1
ATOM 1944 C CA . ALA B 1 106 ? -1.441 0.402 10.32 1 96.31 106 ALA B CA 1
ATOM 1945 C C . ALA B 1 106 ? -2.818 0.806 10.836 1 96.31 106 ALA B C 1
ATOM 1947 O O . ALA B 1 106 ? -3.371 1.825 10.422 1 96.31 106 ALA B O 1
ATOM 1948 N N . GLY B 1 107 ? -3.34 0.052 11.734 1 96.81 107 GLY B N 1
ATOM 1949 C CA . GLY B 1 107 ? -4.668 0.328 12.258 1 96.81 107 GLY B CA 1
ATOM 1950 C C . GLY B 1 107 ? -4.738 1.607 13.07 1 96.81 107 GLY B C 1
ATOM 1951 O O . GLY B 1 107 ? -3.707 2.203 13.391 1 96.81 107 GLY B O 1
ATOM 1952 N N . GLU B 1 108 ? -5.949 2.008 13.398 1 96.69 108 GLU B N 1
ATOM 1953 C CA . GLU B 1 108 ? -6.18 3.316 14.008 1 96.69 108 GLU B CA 1
ATOM 1954 C C . GLU B 1 108 ? -5.504 3.416 15.375 1 96.69 108 GLU B C 1
ATOM 1956 O O . GLU B 1 108 ? -4.906 4.441 15.703 1 96.69 108 GLU B O 1
ATOM 1961 N N . ALA B 1 109 ? -5.586 2.369 16.156 1 95.62 109 ALA B N 1
ATOM 1962 C CA . ALA B 1 109 ? -5.016 2.418 17.5 1 95.62 109 ALA B CA 1
ATOM 1963 C C . ALA B 1 109 ? -3.51 2.662 17.453 1 95.62 109 ALA B C 1
ATOM 1965 O O . ALA B 1 109 ? -2.998 3.576 18.094 1 95.62 109 ALA B O 1
ATOM 1966 N N . ALA B 1 110 ? -2.793 1.848 16.688 1 96.62 110 ALA B N 1
ATOM 1967 C CA . ALA B 1 110 ? -1.35 2.004 16.531 1 96.62 110 ALA B CA 1
ATOM 1968 C C . ALA B 1 110 ? -1.011 3.342 15.875 1 96.62 110 ALA B C 1
ATOM 1970 O O . ALA B 1 110 ? -0.072 4.023 16.297 1 96.62 110 ALA B O 1
ATOM 1971 N N . CYS B 1 111 ? -1.795 3.682 14.93 1 97.31 111 CYS B N 1
ATOM 1972 C CA . CYS B 1 111 ? -1.638 4.926 14.188 1 97.31 111 CYS B CA 1
ATOM 1973 C C . CYS B 1 111 ? -1.766 6.133 15.109 1 97.31 111 CYS B C 1
ATOM 1975 O O . CYS B 1 111 ? -0.907 7.016 15.109 1 97.31 111 CYS B O 1
ATOM 1977 N N . ALA B 1 112 ? -2.801 6.16 15.906 1 97.88 112 ALA B N 1
ATOM 1978 C CA . ALA B 1 112 ? -3.041 7.27 16.828 1 97.88 112 ALA B CA 1
ATOM 1979 C C . ALA B 1 112 ? -1.939 7.359 17.875 1 97.88 112 ALA B C 1
ATOM 1981 O O . ALA B 1 112 ? -1.501 8.453 18.234 1 97.88 112 ALA B O 1
ATOM 1982 N N . THR B 1 113 ? -1.485 6.238 18.359 1 97.19 113 THR B N 1
ATOM 1983 C CA . THR B 1 113 ? -0.427 6.199 19.359 1 97.19 113 THR B CA 1
ATOM 1984 C C . THR B 1 113 ? 0.875 6.762 18.797 1 97.19 113 THR B C 1
ATOM 1986 O O . THR B 1 113 ? 1.514 7.609 19.422 1 97.19 113 THR B O 1
ATOM 1989 N N . ALA B 1 114 ? 1.244 6.336 17.656 1 97.31 114 ALA B N 1
ATOM 1990 C CA . ALA B 1 114 ? 2.457 6.82 17 1 97.31 114 ALA B CA 1
ATOM 1991 C C . ALA B 1 114 ? 2.367 8.312 16.719 1 97.31 114 ALA B C 1
ATOM 1993 O O . ALA B 1 114 ? 3.334 9.055 16.922 1 97.31 114 ALA B O 1
ATOM 1994 N N . GLY B 1 115 ? 1.217 8.773 16.188 1 97.94 115 GLY B N 1
ATOM 1995 C CA . GLY B 1 115 ? 1.016 10.188 15.906 1 97.94 115 GLY B CA 1
ATOM 1996 C C . GLY B 1 115 ? 1.123 11.062 17.141 1 97.94 115 GLY B C 1
ATOM 1997 O O . GLY B 1 115 ? 1.7 12.148 17.094 1 97.94 115 GLY B O 1
ATOM 1998 N N . ALA B 1 116 ? 0.549 10.562 18.219 1 97.38 116 ALA B N 1
ATOM 1999 C CA . ALA B 1 116 ? 0.639 11.297 19.469 1 97.38 116 ALA B CA 1
ATOM 2000 C C . ALA B 1 116 ? 2.088 11.43 19.938 1 97.38 116 ALA B C 1
ATOM 2002 O O . ALA B 1 116 ? 2.518 12.5 20.359 1 97.38 116 ALA B O 1
ATOM 2003 N N . ARG B 1 117 ? 2.859 10.375 19.797 1 95.56 117 ARG B N 1
ATOM 2004 C CA . ARG B 1 117 ? 4.27 10.383 20.172 1 95.56 117 ARG B CA 1
ATOM 2005 C C . ARG B 1 117 ? 5.062 11.352 19.312 1 95.56 117 ARG B C 1
ATOM 2007 O O . ARG B 1 117 ? 6.02 11.977 19.781 1 95.56 117 ARG B O 1
ATOM 2014 N N . ALA B 1 118 ? 4.625 11.523 18.125 1 96.38 118 ALA B N 1
ATOM 2015 C CA . ALA B 1 118 ? 5.32 12.398 17.172 1 96.38 118 ALA B CA 1
ATOM 2016 C C . ALA B 1 118 ? 4.949 13.859 17.406 1 96.38 118 ALA B C 1
ATOM 2018 O O . ALA B 1 118 ? 5.531 14.758 16.797 1 96.38 118 ALA B O 1
ATOM 2019 N N . GLY B 1 119 ? 3.951 14.133 18.25 1 97.06 119 GLY B N 1
ATOM 2020 C CA . GLY B 1 119 ? 3.566 15.5 18.578 1 97.06 119 GLY B CA 1
ATOM 2021 C C . GLY B 1 119 ? 2.533 16.078 17.641 1 97.06 119 GLY B C 1
ATOM 2022 O O . GLY B 1 119 ? 2.338 17.297 17.578 1 97.06 119 GLY B O 1
ATOM 2023 N N . ILE B 1 120 ? 1.79 15.25 16.953 1 98.25 120 ILE B N 1
ATOM 2024 C CA . ILE B 1 120 ? 0.861 15.68 15.922 1 98.25 120 ILE B CA 1
ATOM 2025 C C . ILE B 1 120 ? -0.27 16.5 16.547 1 98.25 120 ILE B C 1
ATOM 2027 O O . ILE B 1 120 ? -0.712 17.5 15.977 1 98.25 120 ILE B O 1
ATOM 2031 N N . PRO B 1 121 ? -0.747 16.156 17.781 1 98.5 121 PRO B N 1
ATOM 2032 C CA . PRO B 1 121 ? -1.845 16.938 18.359 1 98.5 121 PRO B CA 1
ATOM 2033 C C . PRO B 1 121 ? -1.504 18.422 18.516 1 98.5 121 PRO B C 1
ATOM 2035 O O . PRO B 1 121 ? -2.395 19.266 18.438 1 98.5 121 PRO B O 1
ATOM 2038 N N . ALA B 1 122 ? -0.264 18.734 18.641 1 97.69 122 ALA B N 1
ATOM 2039 C CA . ALA B 1 122 ? 0.16 20.109 18.844 1 97.69 122 ALA B CA 1
ATOM 2040 C C . ALA B 1 122 ? 0.364 20.828 17.516 1 97.69 122 ALA B C 1
ATOM 2042 O O . ALA B 1 122 ? 0.538 22.047 17.484 1 97.69 122 ALA B O 1
ATOM 2043 N N . VAL B 1 123 ? 0.298 20.125 16.422 1 98.31 123 VAL B N 1
ATOM 2044 C CA . VAL B 1 123 ? 0.668 20.703 15.125 1 98.31 123 VAL B CA 1
ATOM 2045 C C . VAL B 1 123 ? -0.555 20.75 14.211 1 98.31 123 VAL B C 1
ATOM 2047 O O . VAL B 1 123 ? -0.729 21.703 13.453 1 98.31 123 VAL B O 1
ATOM 2050 N N . VAL B 1 124 ? -1.437 19.688 14.266 1 98.69 124 VAL B N 1
ATOM 2051 C CA . VAL B 1 124 ? -2.541 19.531 13.32 1 98.69 124 VAL B CA 1
ATOM 2052 C C . VAL B 1 124 ? -3.553 20.656 13.523 1 98.69 124 VAL B C 1
ATOM 2054 O O . VAL B 1 124 ? -3.867 21.016 14.664 1 98.69 124 VAL B O 1
ATOM 2057 N N . ARG B 1 125 ? -3.91 21.25 12.445 1 98.56 125 ARG B N 1
ATOM 2058 C CA . ARG B 1 125 ? -4.895 22.328 12.492 1 98.56 125 ARG B CA 1
ATOM 2059 C C . ARG B 1 125 ? -6.312 21.766 12.406 1 98.56 125 ARG B C 1
ATOM 2061 O O . ARG B 1 125 ? -6.645 21.031 11.477 1 98.56 125 ARG B O 1
ATOM 2068 N N . VAL B 1 126 ? -7.145 22.172 13.352 1 98.5 126 VAL B N 1
ATOM 2069 C CA . VAL B 1 126 ? -8.539 21.75 13.398 1 98.5 126 VAL B CA 1
ATOM 2070 C C . VAL B 1 126 ? -9.43 22.953 13.688 1 98.5 126 VAL B C 1
ATOM 2072 O O . VAL B 1 126 ? -8.945 24 14.125 1 98.5 126 VAL B O 1
ATOM 2075 N N . ALA B 1 127 ? -10.703 22.828 13.359 1 98.12 127 ALA B N 1
ATOM 2076 C CA . ALA B 1 127 ? -11.672 23.844 13.766 1 98.12 127 ALA B CA 1
ATOM 2077 C C . ALA B 1 127 ? -11.867 23.844 15.281 1 98.12 127 ALA B C 1
ATOM 2079 O O . ALA B 1 127 ? -11.539 22.859 15.945 1 98.12 127 ALA B O 1
ATOM 2080 N N . GLY B 1 128 ? -12.445 24.875 15.836 1 96.56 128 GLY B N 1
ATOM 2081 C CA . GLY B 1 128 ? -12.617 25.062 17.266 1 96.56 128 GLY B CA 1
ATOM 2082 C C . GLY B 1 128 ? -13.453 23.969 17.906 1 96.56 128 GLY B C 1
ATOM 2083 O O . GLY B 1 128 ? -13.281 23.672 19.094 1 96.56 128 GLY B O 1
ATOM 2084 N N . SER B 1 129 ? -14.273 23.328 17.188 1 96.81 129 SER B N 1
ATOM 2085 C CA . SER B 1 129 ? -15.203 22.344 17.719 1 96.81 129 SER B CA 1
ATOM 2086 C C . SER B 1 129 ? -14.609 20.938 17.641 1 96.81 129 SER B C 1
ATOM 2088 O O . SER B 1 129 ? -15.211 19.969 18.125 1 96.81 129 SER B O 1
ATOM 2090 N N . THR B 1 130 ? -13.445 20.844 16.984 1 98 130 THR B N 1
ATOM 2091 C CA . THR B 1 130 ? -12.812 19.547 16.781 1 98 130 THR B CA 1
ATOM 2092 C C . THR B 1 130 ? -11.609 19.391 17.703 1 98 130 THR B C 1
ATOM 2094 O O . THR B 1 130 ? -10.781 20.297 17.828 1 98 130 THR B O 1
ATOM 2097 N N . LYS B 1 131 ? -11.523 18.203 18.344 1 98.31 131 LYS B N 1
ATOM 2098 C CA . LYS B 1 131 ? -10.422 17.938 19.266 1 98.31 131 LYS B CA 1
ATOM 2099 C C . LYS B 1 131 ? -9.195 17.422 18.516 1 98.31 131 LYS B C 1
ATOM 2101 O O . LYS B 1 131 ? -9.211 16.312 17.969 1 98.31 131 LYS B O 1
ATOM 2106 N N . ALA B 1 132 ? -8.133 18.094 18.594 1 98.31 132 ALA B N 1
ATOM 2107 C CA . ALA B 1 132 ? -6.906 17.781 17.859 1 98.31 132 ALA B CA 1
ATOM 2108 C C . ALA B 1 132 ? -6.285 16.484 18.375 1 98.31 132 ALA B C 1
ATOM 2110 O O . ALA B 1 132 ? -5.605 15.773 17.641 1 98.31 132 ALA B O 1
ATOM 2111 N N . SER B 1 133 ? -6.559 16.156 19.609 1 98.25 133 SER B N 1
ATOM 2112 C CA . SER B 1 133 ? -5.953 14.984 20.234 1 98.25 133 SER B CA 1
ATOM 2113 C C . SER B 1 133 ? -6.816 13.742 20.031 1 98.25 133 SER B C 1
ATOM 2115 O O . SER B 1 133 ? -6.441 12.641 20.438 1 98.25 133 SER B O 1
ATOM 2117 N N . ALA B 1 134 ? -7.992 13.93 19.406 1 98.38 134 ALA B N 1
ATOM 2118 C CA . ALA B 1 134 ? -8.852 12.781 19.141 1 98.38 134 ALA B CA 1
ATOM 2119 C C . ALA B 1 134 ? -8.141 11.758 18.266 1 98.38 134 ALA B C 1
ATOM 2121 O O . ALA B 1 134 ? -7.516 12.117 17.25 1 98.38 134 ALA B O 1
ATOM 2122 N N . PRO B 1 135 ? -8.273 10.492 18.609 1 98.25 135 PRO B N 1
ATOM 2123 C CA . PRO B 1 135 ? -7.52 9.453 17.906 1 98.25 135 PRO B CA 1
ATOM 2124 C C . PRO B 1 135 ? -7.754 9.469 16.406 1 98.25 135 PRO B C 1
ATOM 2126 O O . PRO B 1 135 ? -6.801 9.383 15.625 1 98.25 135 PRO B O 1
ATOM 2129 N N . PRO B 1 136 ? -9.008 9.562 15.883 1 98.38 136 PRO B N 1
ATOM 2130 C CA . PRO B 1 136 ? -9.188 9.578 14.43 1 98.38 136 PRO B CA 1
ATOM 2131 C C . PRO B 1 136 ? -8.5 10.773 13.766 1 98.38 136 PRO B C 1
ATOM 2133 O O . PRO B 1 136 ? -8.055 10.672 12.625 1 98.38 136 PRO B O 1
ATOM 2136 N N . VAL B 1 137 ? -8.445 11.914 14.461 1 98.75 137 VAL B N 1
ATOM 2137 C CA . VAL B 1 137 ? -7.812 13.109 13.914 1 98.75 137 VAL B CA 1
ATOM 2138 C C . VAL B 1 137 ? -6.301 12.906 13.844 1 98.75 137 VAL B C 1
ATOM 2140 O O . VAL B 1 137 ? -5.684 13.164 12.805 1 98.75 137 VAL B O 1
ATOM 2143 N N . VAL B 1 138 ? -5.766 12.375 14.922 1 98.75 138 VAL B N 1
ATOM 2144 C CA . VAL B 1 138 ? -4.324 12.156 15.008 1 98.75 138 VAL B CA 1
ATOM 2145 C C . VAL B 1 138 ? -3.898 11.117 13.969 1 98.75 138 VAL B C 1
ATOM 2147 O O . VAL B 1 138 ? -2.926 11.328 13.242 1 98.75 138 VAL B O 1
ATOM 2150 N N . CYS B 1 139 ? -4.68 10.031 13.883 1 98.62 139 CYS B N 1
ATOM 2151 C CA . CYS B 1 139 ? -4.367 8.977 12.93 1 98.62 139 CYS B CA 1
ATOM 2152 C C . CYS B 1 139 ? -4.488 9.484 11.5 1 98.62 139 CYS B C 1
ATOM 2154 O O . CYS B 1 139 ? -3.629 9.203 10.656 1 98.62 139 CYS B O 1
ATOM 2156 N N . GLY B 1 140 ? -5.535 10.219 11.242 1 98.69 140 GLY B N 1
ATOM 2157 C CA . GLY B 1 140 ? -5.699 10.797 9.922 1 98.69 140 GLY B CA 1
ATOM 2158 C C . GLY B 1 140 ? -4.539 11.688 9.508 1 98.69 140 GLY B C 1
ATOM 2159 O O . GLY B 1 140 ? -4.07 11.609 8.375 1 98.69 140 GLY B O 1
ATOM 2160 N N . ALA B 1 141 ? -4.102 12.492 10.438 1 98.88 141 ALA B N 1
ATOM 2161 C CA . ALA B 1 141 ? -2.99 13.398 10.164 1 98.88 141 ALA B CA 1
ATOM 2162 C C . ALA B 1 141 ? -1.694 12.625 9.938 1 98.88 141 ALA B C 1
ATOM 2164 O O . ALA B 1 141 ? -0.895 12.977 9.07 1 98.88 141 ALA B O 1
ATOM 2165 N N . LEU B 1 142 ? -1.463 11.57 10.727 1 98.75 142 LEU B N 1
ATOM 2166 C CA . LEU B 1 142 ? -0.271 10.75 10.539 1 98.75 142 LEU B CA 1
ATOM 2167 C C . LEU B 1 142 ? -0.286 10.07 9.172 1 98.75 142 LEU B C 1
ATOM 2169 O O . LEU B 1 142 ? 0.723 10.062 8.469 1 98.75 142 LEU B O 1
ATOM 2173 N N . ARG B 1 143 ? -1.403 9.484 8.836 1 98.88 143 ARG B N 1
ATOM 2174 C CA . ARG B 1 143 ? -1.518 8.852 7.523 1 98.88 143 ARG B CA 1
ATOM 2175 C C . ARG B 1 143 ? -1.288 9.859 6.406 1 98.88 143 ARG B C 1
ATOM 2177 O O . ARG B 1 143 ? -0.593 9.57 5.434 1 98.88 143 ARG B O 1
ATOM 2184 N N . ALA B 1 144 ? -1.876 11.031 6.617 1 98.94 144 ALA B N 1
ATOM 2185 C CA . ALA B 1 144 ? -1.673 12.094 5.633 1 98.94 144 ALA B CA 1
ATOM 2186 C C . ALA B 1 144 ? -0.199 12.477 5.535 1 98.94 144 ALA B C 1
ATOM 2188 O O . ALA B 1 144 ? 0.307 12.75 4.445 1 98.94 144 ALA B O 1
ATOM 2189 N N . LEU B 1 145 ? 0.455 12.539 6.656 1 98.81 145 LEU B N 1
ATOM 2190 C CA . LEU B 1 145 ? 1.885 12.82 6.699 1 98.81 145 LEU B CA 1
ATOM 2191 C C . LEU B 1 145 ? 2.668 11.812 5.875 1 98.81 145 LEU B C 1
ATOM 2193 O O . LEU B 1 145 ? 3.531 12.18 5.078 1 98.81 145 LEU B O 1
ATOM 2197 N N . LEU B 1 146 ? 2.352 10.555 6.027 1 98.81 146 LEU B N 1
ATOM 2198 C CA . LEU B 1 146 ? 3.01 9.508 5.258 1 98.81 146 LEU B CA 1
ATOM 2199 C C . LEU B 1 146 ? 2.75 9.688 3.764 1 98.81 146 LEU B C 1
ATOM 2201 O O . LEU B 1 146 ? 3.676 9.609 2.955 1 98.81 146 LEU B O 1
ATOM 2205 N N . GLY B 1 147 ? 1.492 9.938 3.438 1 98.88 147 GLY B N 1
ATOM 2206 C CA . GLY B 1 147 ? 1.167 10.203 2.045 1 98.88 147 GLY B CA 1
ATOM 2207 C C . GLY B 1 147 ? 1.923 11.391 1.475 1 98.88 147 GLY B C 1
ATOM 2208 O O . GLY B 1 147 ? 2.379 11.352 0.33 1 98.88 147 GLY B O 1
ATOM 2209 N N . ALA B 1 148 ? 2.064 12.43 2.258 1 98.88 148 ALA B N 1
ATOM 2210 C CA . ALA B 1 148 ? 2.791 13.625 1.833 1 98.88 148 ALA B CA 1
ATOM 2211 C C . ALA B 1 148 ? 4.254 13.305 1.547 1 98.88 148 ALA B C 1
ATOM 2213 O O . ALA B 1 148 ? 4.824 13.789 0.568 1 98.88 148 ALA B O 1
ATOM 2214 N N . VAL B 1 149 ? 4.832 12.523 2.385 1 98.75 149 VAL B N 1
ATOM 2215 C CA . VAL B 1 149 ? 6.223 12.125 2.189 1 98.75 149 VAL B CA 1
ATOM 2216 C C . VAL B 1 149 ? 6.367 11.383 0.861 1 98.75 149 VAL B C 1
ATOM 2218 O O . VAL B 1 149 ? 7.285 11.656 0.085 1 98.75 149 VAL B O 1
ATOM 2221 N N . ALA B 1 150 ? 5.492 10.453 0.615 1 98.81 150 ALA B N 1
ATOM 2222 C CA . ALA B 1 150 ? 5.539 9.672 -0.619 1 98.81 150 ALA B CA 1
ATOM 2223 C C . ALA B 1 150 ? 5.434 10.57 -1.844 1 98.81 150 ALA B C 1
ATOM 2225 O O . ALA B 1 150 ? 6.195 10.422 -2.803 1 98.81 150 ALA B O 1
ATOM 2226 N N . VAL B 1 151 ? 4.527 11.508 -1.818 1 98.69 151 VAL B N 1
ATOM 2227 C CA . VAL B 1 151 ? 4.324 12.406 -2.947 1 98.69 151 VAL B CA 1
ATOM 2228 C C . VAL B 1 151 ? 5.555 13.297 -3.127 1 98.69 151 VAL B C 1
ATOM 2230 O O . VAL B 1 151 ? 6.02 13.508 -4.25 1 98.69 151 VAL B O 1
ATOM 2233 N N . ASP B 1 152 ? 6.035 13.805 -2.047 1 98.56 152 ASP B N 1
ATOM 2234 C CA . ASP B 1 152 ? 7.184 14.711 -2.084 1 98.56 152 ASP B CA 1
ATOM 2235 C C . ASP B 1 152 ? 8.422 13.992 -2.631 1 98.56 152 ASP B C 1
ATOM 2237 O O . ASP B 1 152 ? 9.164 14.562 -3.438 1 98.56 152 ASP B O 1
ATOM 2241 N N . ASN B 1 153 ? 8.617 12.758 -2.176 1 98.12 153 ASN B N 1
ATOM 2242 C CA . ASN B 1 153 ? 9.789 11.969 -2.551 1 98.12 153 ASN B CA 1
ATOM 2243 C C . ASN B 1 153 ? 9.586 11.281 -3.896 1 98.12 153 ASN B C 1
ATOM 2245 O O . ASN B 1 153 ? 10.555 11.039 -4.625 1 98.12 153 ASN B O 1
ATOM 2249 N N . GLY B 1 154 ? 8.367 10.859 -4.156 1 97.62 154 GLY B N 1
ATOM 2250 C CA . GLY B 1 154 ? 8.023 10.172 -5.395 1 97.62 154 GLY B CA 1
ATOM 2251 C C . GLY B 1 154 ? 7.992 8.664 -5.25 1 97.62 154 GLY B C 1
ATOM 2252 O O . GLY B 1 154 ? 7.824 7.945 -6.238 1 97.62 154 GLY B O 1
ATOM 2253 N N . THR B 1 155 ? 8.117 8.164 -3.994 1 97.88 155 THR B N 1
ATOM 2254 C CA . THR B 1 155 ? 8.109 6.727 -3.771 1 97.88 155 THR B CA 1
ATOM 2255 C C . THR B 1 155 ? 7.312 6.379 -2.518 1 97.88 155 THR B C 1
ATOM 2257 O O . THR B 1 155 ? 7.324 7.129 -1.539 1 97.88 155 THR B O 1
ATOM 2260 N N . ALA B 1 156 ? 6.684 5.207 -2.555 1 97.94 156 ALA B N 1
ATOM 2261 C CA . ALA B 1 156 ? 5.996 4.711 -1.366 1 97.94 156 ALA B CA 1
ATOM 2262 C C . ALA B 1 156 ? 6.992 4.273 -0.298 1 97.94 156 ALA B C 1
ATOM 2264 O O . ALA B 1 156 ? 6.695 4.328 0.898 1 97.94 156 ALA B O 1
ATOM 2265 N N . ASP B 1 157 ? 8.156 3.896 -0.68 1 98.19 157 ASP B N 1
ATOM 2266 C CA . ASP B 1 157 ? 9.164 3.406 0.254 1 98.19 157 ASP B CA 1
ATOM 2267 C C . ASP B 1 157 ? 9.641 4.523 1.181 1 98.19 157 ASP B C 1
ATOM 2269 O O . ASP B 1 157 ? 9.984 4.27 2.338 1 98.19 157 ASP B O 1
ATOM 2273 N N . ALA B 1 158 ? 9.633 5.75 0.69 1 98.38 158 ALA B N 1
ATOM 2274 C CA . ALA B 1 158 ? 9.953 6.871 1.567 1 98.38 158 ALA B CA 1
ATOM 2275 C C . ALA B 1 158 ? 8.945 6.996 2.701 1 98.38 158 ALA B C 1
ATOM 2277 O O . ALA B 1 158 ? 9.312 7.262 3.848 1 98.38 158 ALA B O 1
ATOM 2278 N N . ALA B 1 159 ? 7.664 6.82 2.375 1 98.5 159 ALA B N 1
ATOM 2279 C CA . ALA B 1 159 ? 6.629 6.809 3.404 1 98.5 159 ALA B CA 1
ATOM 2280 C C . ALA B 1 159 ? 6.871 5.688 4.41 1 98.5 159 ALA B C 1
ATOM 2282 O O . ALA B 1 159 ? 6.711 5.883 5.617 1 98.5 159 ALA B O 1
ATOM 2283 N N . ALA B 1 160 ? 7.277 4.527 3.879 1 98.12 160 ALA B N 1
ATOM 2284 C CA . ALA B 1 160 ? 7.531 3.373 4.734 1 98.12 160 ALA B CA 1
ATOM 2285 C C . ALA B 1 160 ? 8.664 3.656 5.719 1 98.12 160 ALA B C 1
ATOM 2287 O O . ALA B 1 160 ? 8.602 3.248 6.883 1 98.12 160 ALA B O 1
ATOM 2288 N N . GLU B 1 161 ? 9.688 4.32 5.277 1 97.56 161 GLU B N 1
ATOM 2289 C CA . GLU B 1 161 ? 10.797 4.664 6.16 1 97.56 161 GLU B CA 1
ATOM 2290 C C . GLU B 1 161 ? 10.336 5.535 7.32 1 97.56 161 GLU B C 1
ATOM 2292 O O . GLU B 1 161 ? 10.68 5.281 8.477 1 97.56 161 GLU B O 1
ATOM 2297 N N . VAL B 1 162 ? 9.555 6.527 7.039 1 98 162 VAL B N 1
ATOM 2298 C CA . VAL B 1 162 ? 9.039 7.41 8.086 1 98 162 VAL B CA 1
ATOM 2299 C C . VAL B 1 162 ? 8.078 6.637 8.984 1 98 162 VAL B C 1
ATOM 2301 O O . VAL B 1 162 ? 8.094 6.809 10.203 1 98 162 VAL B O 1
ATOM 2304 N N . PHE B 1 163 ? 7.23 5.781 8.336 1 98.25 163 PHE B N 1
ATOM 2305 C CA . PHE B 1 163 ? 6.301 4.934 9.07 1 98.25 163 PHE B CA 1
ATOM 2306 C C . PHE B 1 163 ? 7.035 4.121 10.133 1 98.25 163 PHE B C 1
ATOM 2308 O O . PHE B 1 163 ? 6.625 4.094 11.297 1 98.25 163 PHE B O 1
ATOM 2315 N N . TRP B 1 164 ? 8.172 3.512 9.766 1 96.38 164 TRP B N 1
ATOM 2316 C CA . TRP B 1 164 ? 8.883 2.648 10.695 1 96.38 164 TRP B CA 1
ATOM 2317 C C . TRP B 1 164 ? 9.648 3.475 11.727 1 96.38 164 TRP B C 1
ATOM 2319 O O . TRP B 1 164 ? 9.82 3.045 12.867 1 96.38 164 TRP B O 1
ATOM 2329 N N . ARG B 1 165 ? 10.102 4.633 11.367 1 94.81 165 ARG B N 1
ATOM 2330 C CA . ARG B 1 165 ? 10.727 5.535 12.336 1 94.81 165 ARG B CA 1
ATOM 2331 C C . ARG B 1 165 ? 9.75 5.91 13.445 1 94.81 165 ARG B C 1
ATOM 2333 O O . ARG B 1 165 ? 10.141 6.012 14.609 1 94.81 165 ARG B O 1
ATOM 2340 N N . LEU B 1 166 ? 8.539 6.078 13.062 1 95.31 166 LEU B N 1
ATOM 2341 C CA . LEU B 1 166 ? 7.543 6.551 14.016 1 95.31 166 LEU B CA 1
ATOM 2342 C C . LEU B 1 166 ? 6.945 5.383 14.789 1 95.31 166 LEU B C 1
ATOM 2344 O O . LEU B 1 166 ? 6.418 5.574 15.891 1 95.31 166 LEU B O 1
ATOM 2348 N N . ASN B 1 167 ? 6.949 4.152 14.188 1 90.25 167 ASN B N 1
ATOM 2349 C CA . ASN B 1 167 ? 6.344 2.984 14.82 1 90.25 167 ASN B CA 1
ATOM 2350 C C . ASN B 1 167 ? 7.391 2.113 15.508 1 90.25 167 ASN B C 1
ATOM 2352 O O . ASN B 1 167 ? 7.051 1.197 16.25 1 90.25 167 ASN B O 1
ATOM 2356 N N . ALA B 1 168 ? 8.648 2.02 15.07 1 64.75 168 ALA B N 1
ATOM 2357 C CA . ALA B 1 168 ? 9.688 1.171 15.648 1 64.75 168 ALA B CA 1
ATOM 2358 C C . ALA B 1 168 ? 9.562 1.11 17.172 1 64.75 168 ALA B C 1
ATOM 2360 O O . ALA B 1 168 ? 10.156 0.242 17.812 1 64.75 168 ALA B O 1
ATOM 2361 N N . ALA B 1 169 ? 9.047 2.039 17.922 1 48.34 169 ALA B N 1
ATOM 2362 C CA . ALA B 1 169 ? 9.086 1.703 19.344 1 48.34 169 ALA B CA 1
ATOM 2363 C C . ALA B 1 169 ? 8.25 0.462 19.625 1 48.34 169 ALA B C 1
ATOM 2365 O O . ALA B 1 169 ? 8.156 0.027 20.781 1 48.34 169 ALA B O 1
ATOM 2366 N N . THR B 1 170 ? 7.43 0.001 18.859 1 40.44 170 THR B N 1
ATOM 2367 C CA . THR B 1 170 ? 6.473 -0.908 19.484 1 40.44 170 THR B CA 1
ATOM 2368 C C . THR B 1 170 ? 7.141 -2.223 19.859 1 40.44 170 THR B C 1
ATOM 2370 O O . THR B 1 170 ? 8.234 -2.533 19.391 1 40.44 170 THR B O 1
ATOM 2373 N N . PRO B 1 171 ? 6.387 -3.707 19.734 1 37 171 PRO B N 1
ATOM 2374 C CA . PRO B 1 171 ? 6.27 -4.684 20.812 1 37 171 PRO B CA 1
ATOM 2375 C C . PRO B 1 171 ? 7.535 -5.516 21 1 37 171 PRO B C 1
ATOM 2377 O O . PRO B 1 171 ? 7.582 -6.395 21.875 1 37 171 PRO B O 1
ATOM 2380 N N . ALA B 1 172 ? 8.555 -5.859 20.031 1 35.31 172 ALA B N 1
ATOM 2381 C CA . ALA B 1 172 ? 9.039 -7.086 20.656 1 35.31 172 ALA B CA 1
ATOM 2382 C C . ALA B 1 172 ? 9.422 -6.84 22.125 1 35.31 172 ALA B C 1
ATOM 2384 O O . ALA B 1 172 ? 9.875 -7.758 22.812 1 35.31 172 ALA B O 1
ATOM 2385 N N . ASP B 1 173 ? 9.625 -5.621 22.422 1 30.11 173 ASP B N 1
ATOM 2386 C CA . ASP B 1 173 ? 10.047 -5.492 23.828 1 30.11 173 ASP B CA 1
ATOM 2387 C C . ASP B 1 173 ? 8.875 -5.719 24.781 1 30.11 173 ASP B C 1
ATOM 2389 O O . ASP B 1 173 ? 9 -5.52 25.984 1 30.11 173 ASP B O 1
ATOM 2393 N N . MET B 1 174 ? 7.598 -5.738 24.328 1 24.14 174 MET B N 1
ATOM 2394 C CA . MET B 1 174 ? 6.852 -6.215 25.484 1 24.14 174 MET B CA 1
ATOM 2395 C C . MET B 1 174 ? 6.949 -7.73 25.609 1 24.14 174 MET B C 1
ATOM 2397 O O . MET B 1 174 ? 6.984 -8.438 24.594 1 24.14 174 MET B O 1
#

Organism: Hordeum vulgare subsp. vulgare (NCBI:txid112509)

Solvent-accessible surface area (backbone atoms only — not comparable to full-atom values): 18605 Å² total; per-residue (Å²): 133,81,78,78,78,81,81,81,80,80,80,77,79,77,78,76,76,75,73,73,71,71,71,66,70,70,71,71,70,49,74,67,54,50,42,52,53,53,42,29,63,75,56,71,48,82,70,86,50,61,64,45,54,54,25,11,33,20,36,68,73,54,32,91,75,30,14,61,31,32,20,56,26,14,46,27,26,40,29,21,44,32,21,46,51,45,41,71,75,34,78,79,52,50,38,68,57,31,52,48,43,13,45,54,59,52,24,61,69,46,28,17,51,32,20,52,75,63,44,38,43,82,54,41,39,53,29,94,91,49,62,43,73,37,50,72,51,22,19,44,31,42,24,2,43,28,17,30,41,14,63,66,72,71,35,52,51,57,18,29,54,39,50,45,69,53,46,64,78,53,71,84,81,102,134,80,78,78,79,81,82,79,78,79,80,78,78,78,78,76,76,74,72,74,70,71,72,67,72,70,70,72,72,49,72,67,54,49,43,51,55,53,41,30,61,75,57,71,49,82,71,88,50,59,62,44,55,53,26,11,34,19,36,68,74,54,33,89,76,31,12,61,31,32,20,56,26,14,46,26,26,39,28,20,43,32,21,46,48,46,40,72,76,33,78,79,52,51,38,67,56,33,51,46,43,14,45,55,60,52,25,63,68,44,28,18,53,33,19,51,74,64,46,40,44,83,54,41,39,53,28,94,90,48,61,42,72,38,49,72,51,22,19,43,30,41,24,1,43,29,18,29,43,14,63,69,73,71,35,51,53,58,17,30,52,40,50,46,68,54,46,61,79,59,59,86,81,105

pLDDT: mean 86.63, std 21.34, range [24.14, 98.94]

Radius of gyration: 32.82 Å; Cα contacts (8 Å, |Δi|>4): 536; chains: 2; bounding box: 99×148×53 Å

Sequence (348 aa):
MAPPPPATTTLAAALLILVSVSLATGLESSPFDAALAALQGRIGYAFQSPDLLRRAMTHASYSRENGRALAVLGLAAAESAAALRALAADRDAPASAVSRAARDAAGEAACATAGARAGIPAVVRVAGSTKASAPPVVCGALRALLGAVAVDNGTADAAAEVFWRLNAATPADMMAPPPPATTTLAAALLILVSVSLATGLESSPFDAALAALQGRIGYAFQSPDLLRRAMTHASYSRENGRALAVLGLAAAESAAALRALAADRDAPASAVSRAARDAAGEAACATAGARAGIPAVVRVAGSTKASAPPVVCGALRALLGAVAVDNGTADAAAEVFWRLNAATPADM

Secondary structure (DSSP, 8-state):
--PPPP------------------------HHHHHHHHHHHHHT---S-HHHHHHHTB-TTT-SS-SHHHHHHHHHHHHHHHHHHHHHH-TT--HHHHHHHHHHHHSHHHHHHHHHHTTGGGT-B--TTS-TTSHHHHHHHHHHHHHHHHHHHT-HHHHHHHHHHHHTTSSTT-/--PPPP------------------------HHHHHHHHHHHHHT---S-HHHHHHHTB-TTT-SS-SHHHHHHHHHHHHHHHHHHHHHH-TT--HHHHHHHHHHHHSHHHHHHHHHHTTGGGT-B--TTS-TTSHHHHHHHHHHHHHHHHHHHT-HHHHHHHHHHHHTTSSTT-

Foldseek 3Di:
DPPDDDDDPPPPPPPPPPPPPPPPVVVPQPPLRVVLVVLCVLLVHDFPDVVLLVQLLEDVQQHVSHLQVLLVLLLVLQLVLQLVVVCVVPVPDDPVVSNVSSCVLLPLVLLLVLLVVSVSLVNRDHDPVDRSSDSVNSSSSLSSNLSSQCVRVVHSVSSSSSSCSSRVVDDDVD/DPDDPDDPPPPPPPPPPPPPPPPPVVVPQPPLRVVLVVLCVLLVHDFPDVVLLVQLLEDVQQHVSHLQVLLVLLLVLQLVLQLVVVCVVPVPDDPVVSNVSSCVLSPLVLLLVLLVVSVSLVNRDHDPVDRSSDSVNSSSSLSSNLSSQCVRVVHSVSSSSSSCSSRVVDPVPD